Protein AF-A0A7S3Q560-F1 (afdb_monomer_lite)

Organism: NCBI:txid122233

Sequence (254 aa):
MTNSTTRTSDSPKITEYSFASEGLAPCAIFALLGYYVHSHSGDAVSNSDLLFSIGFLAYVVVANTIAFENNQLQFNHLKENMIQFEPMGKHSLGRGQFITEKSFLIYFVLSKVLGFLIPLVMIFAAPTEIATMVTPSLVVVIAQAVAEPSTAGCHDVLRMTIPIGYNAYRLYGPLQTWAIDSYGLYLEHATGGSWVYAFNVGLAWVNLVFAAYNLFGFLILRALPLYFDKDETPRVEMAYTLLPIAKKNKSKKV

InterPro domains:
  IPR056635 Domain of unknown function DUF7733 [PF24867] (38-229)

Foldseek 3Di:
DDDPPPPPPPPPPPPPDDCCPLQVVLLVVLVVVVVVCCVVLPPLAPPVLSCCLNVLLNVLSVCQCQFCVLVPVVVVVCVVVVPDDDQPDCPQQPCVPPPHVVSVVVLVVCCCVLQEVVLVVCLVPPPSVLVSLSVSSNSLVVSLVSSLRSCSSGDPLSSLVSLQSSLVCSLPPSLVSQLVVLVVVCVVCVVVPDVRSVVSNVSSVVNNVSSVCCNPVRSPPRNNVLCVDCVNHPDPPTPDDPDDDPPPPPDPPD

Secondary structure (DSSP, 8-state):
------------------HIIIIIHHHHHHHHHHHHHHHHHGGGS-HHHHHHHHHHHHHHHHHHHHHHGGGHHHHHHHHHHT-----SSSSTTTGGGSS-HHHHHHHHHHHHIIIIIHHHHHHHHS-HHHHHHHHHHHHHHHHHHHHHHHTTTS-HHHHHHHHHHHHHHHHHTHHHHHHHHHHHHHHHTGGGT-HHHHHHHHHHHHHHHHHHIIIIIIIIIIIG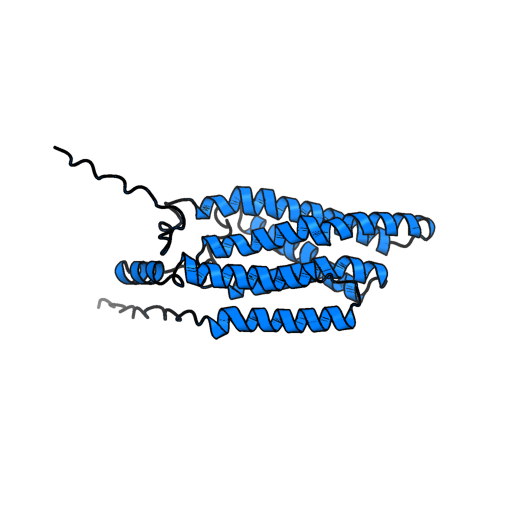GGGG-TTTS-----S--SS-----------

Radius of gyration: 22.61 Å; chains: 1; bounding box: 50×62×78 Å

Structure (mmCIF, N/CA/C/O backbone):
data_AF-A0A7S3Q560-F1
#
_entry.id   AF-A0A7S3Q560-F1
#
loop_
_atom_site.group_PDB
_atom_site.id
_atom_site.type_symbol
_atom_site.label_atom_id
_atom_site.label_alt_id
_atom_site.label_comp_id
_atom_site.label_asym_id
_atom_site.label_entity_id
_atom_site.label_seq_id
_atom_site.pdbx_PDB_ins_code
_atom_site.Cartn_x
_atom_site.Cartn_y
_atom_site.Cartn_z
_atom_site.occupancy
_atom_site.B_iso_or_equiv
_atom_site.auth_seq_id
_atom_site.auth_comp_id
_atom_site.auth_asym_id
_atom_site.auth_atom_id
_atom_site.pdbx_PDB_model_num
ATOM 1 N N . MET A 1 1 ? -22.580 42.636 36.440 1.00 40.84 1 MET A N 1
ATOM 2 C CA . MET A 1 1 ? -23.005 42.056 35.150 1.00 40.84 1 MET A CA 1
ATOM 3 C C . MET A 1 1 ? -22.037 40.941 34.800 1.00 40.84 1 MET A C 1
ATOM 5 O O . MET A 1 1 ? -20.948 41.205 34.312 1.00 40.84 1 MET A O 1
ATOM 9 N N . THR A 1 2 ? -22.379 39.714 35.175 1.00 38.62 2 THR A N 1
ATOM 10 C CA . THR A 1 2 ? -21.611 38.497 34.896 1.00 38.62 2 THR A CA 1
ATOM 11 C C . THR A 1 2 ? -22.206 37.847 33.653 1.00 38.62 2 THR A C 1
ATOM 13 O O . THR A 1 2 ? -23.335 37.368 33.686 1.00 38.62 2 THR A O 1
ATOM 16 N N . ASN A 1 3 ? -21.467 37.872 32.544 1.00 37.34 3 ASN A N 1
ATOM 17 C CA . ASN A 1 3 ? -21.859 37.186 31.316 1.00 37.34 3 ASN A CA 1
ATOM 18 C C . ASN A 1 3 ? -21.719 35.674 31.528 1.00 37.34 3 ASN A C 1
ATOM 20 O O . ASN A 1 3 ? -20.614 35.135 31.482 1.00 37.34 3 ASN A O 1
ATOM 24 N N . SER A 1 4 ? -22.836 34.991 31.784 1.00 37.12 4 SER A N 1
ATOM 25 C CA . SER A 1 4 ? -22.911 33.534 31.715 1.00 37.12 4 SER A CA 1
ATOM 26 C C . SER A 1 4 ? -23.004 33.127 30.247 1.00 37.12 4 SER A C 1
ATOM 28 O O . SER A 1 4 ? -24.080 33.141 29.650 1.00 37.12 4 SER A O 1
ATOM 30 N N . THR A 1 5 ? -21.869 32.797 29.641 1.00 41.78 5 THR A N 1
ATOM 31 C CA . THR A 1 5 ? -21.836 32.221 28.297 1.00 41.78 5 THR A CA 1
ATOM 32 C C . THR A 1 5 ? -22.307 30.773 28.386 1.00 41.78 5 THR A C 1
ATOM 34 O O . THR A 1 5 ? -21.540 29.867 28.710 1.00 41.78 5 THR A O 1
ATOM 37 N N . THR A 1 6 ? -23.594 30.554 28.140 1.00 38.66 6 THR A N 1
ATOM 38 C CA . THR A 1 6 ? -24.198 29.234 27.965 1.00 38.66 6 THR A CA 1
ATOM 39 C C . THR A 1 6 ? -23.578 28.597 26.719 1.00 38.66 6 THR A C 1
ATOM 41 O O . THR A 1 6 ? -23.966 28.900 25.594 1.00 38.66 6 THR A O 1
ATOM 44 N N . ARG A 1 7 ? -22.558 27.745 26.896 1.00 37.19 7 ARG A N 1
ATOM 45 C CA . ARG A 1 7 ? -22.101 26.837 25.836 1.00 37.19 7 ARG A CA 1
ATOM 46 C C . ARG A 1 7 ? -23.206 25.811 25.622 1.00 37.19 7 ARG A C 1
ATOM 48 O O . ARG A 1 7 ? -23.364 24.897 26.425 1.00 37.19 7 ARG A O 1
ATOM 55 N N . THR A 1 8 ? -23.975 25.982 24.556 1.00 36.81 8 THR A N 1
ATOM 56 C CA . THR A 1 8 ? -24.805 24.922 23.989 1.00 36.81 8 THR A CA 1
ATOM 57 C C . THR A 1 8 ? -23.880 23.767 23.622 1.00 36.81 8 THR A C 1
ATOM 59 O O . THR A 1 8 ? -23.060 23.875 22.711 1.00 36.81 8 THR A O 1
ATOM 62 N N . SER A 1 9 ? -23.937 22.689 24.403 1.00 40.38 9 SER A N 1
ATOM 63 C CA . SER A 1 9 ? -23.292 21.429 24.063 1.00 40.38 9 SER A CA 1
ATOM 64 C C . SER A 1 9 ? -24.072 20.820 22.904 1.00 40.38 9 SER A C 1
ATOM 66 O O . SER A 1 9 ? -25.047 20.098 23.118 1.00 40.38 9 SER A O 1
ATOM 68 N N . ASP A 1 10 ? -23.675 21.137 21.677 1.00 44.25 10 ASP A N 1
ATOM 69 C CA . ASP A 1 10 ? -24.088 20.339 20.532 1.00 44.25 10 ASP A CA 1
ATOM 70 C C . ASP A 1 10 ? -23.550 18.928 20.773 1.00 44.25 10 ASP A C 1
ATOM 72 O O . ASP A 1 10 ? -22.343 18.682 20.710 1.00 44.25 10 ASP A O 1
ATOM 76 N N . SER A 1 11 ? -24.442 18.011 21.156 1.00 40.53 11 SER A N 1
ATOM 77 C CA . SER A 1 11 ? -24.092 16.603 21.278 1.00 40.53 11 SER A CA 1
ATOM 78 C C . SER A 1 11 ? -23.548 16.162 19.920 1.00 40.53 11 SER A C 1
ATOM 80 O O . SER A 1 11 ? -24.244 16.373 18.916 1.00 40.53 11 SER A O 1
ATOM 82 N N . PRO A 1 12 ? -22.340 15.583 19.845 1.00 43.34 12 PRO A N 1
ATOM 83 C CA . PRO A 1 12 ? -21.804 15.121 18.577 1.00 43.34 12 PRO A CA 1
ATOM 84 C C . PRO A 1 12 ? -22.812 14.151 17.962 1.00 43.34 12 PRO A C 1
ATOM 86 O O . PRO A 1 12 ? -23.247 13.201 18.615 1.00 43.34 12 PRO A O 1
ATOM 89 N N . LYS A 1 13 ? -23.231 14.422 16.721 1.00 43.59 13 LYS A N 1
ATOM 90 C CA . LYS A 1 13 ? -24.023 13.468 15.946 1.00 43.59 13 LYS A CA 1
ATOM 91 C C . LYS A 1 13 ? -23.164 12.219 15.786 1.00 43.59 13 LYS A C 1
ATOM 93 O O . LYS A 1 13 ? -22.218 12.222 15.005 1.00 43.59 13 LYS A O 1
ATOM 98 N N . ILE A 1 14 ? -23.469 11.186 16.565 1.00 48.50 14 ILE A N 1
ATOM 99 C CA . ILE A 1 14 ? -22.935 9.845 16.358 1.00 48.50 14 ILE A CA 1
ATOM 100 C C . ILE A 1 14 ? -23.574 9.374 15.055 1.00 48.50 14 ILE A C 1
ATOM 102 O O . ILE A 1 14 ? -24.753 9.025 15.028 1.00 48.50 14 ILE A O 1
ATOM 106 N N . THR A 1 15 ? -22.843 9.493 13.952 1.00 52.59 15 THR A N 1
ATOM 107 C CA . THR A 1 15 ? -23.277 8.951 12.668 1.00 52.59 15 THR A CA 1
ATOM 108 C C . THR A 1 15 ? -23.304 7.437 12.826 1.00 52.59 15 THR A C 1
ATOM 110 O O . THR A 1 15 ? -22.263 6.828 13.064 1.00 52.59 15 THR A O 1
ATOM 113 N N . GLU A 1 16 ? -24.491 6.834 12.780 1.00 53.72 16 GLU A N 1
ATOM 114 C CA . GLU A 1 16 ? -24.611 5.378 12.780 1.00 53.72 16 GLU A CA 1
ATOM 115 C C . GLU A 1 16 ? -23.832 4.820 11.587 1.00 53.72 16 GLU A C 1
ATOM 117 O O . GLU A 1 16 ? -24.033 5.243 10.446 1.00 53.72 16 GLU A O 1
ATOM 122 N N . TYR A 1 17 ? -22.923 3.889 11.871 1.00 53.53 17 TYR A N 1
ATOM 123 C CA . TYR A 1 17 ? -22.123 3.218 10.859 1.00 53.53 17 TYR A CA 1
ATOM 124 C C . TYR A 1 17 ? -23.050 2.434 9.926 1.00 53.53 17 TYR A C 1
ATOM 126 O O . TYR A 1 17 ? -23.570 1.373 10.280 1.00 53.53 17 TYR A O 1
ATOM 134 N N . SER A 1 18 ? -23.279 2.957 8.723 1.00 60.84 18 SER A N 1
ATOM 135 C CA . SER A 1 18 ? -24.036 2.240 7.705 1.00 60.84 18 SER A CA 1
ATOM 136 C C . SER A 1 18 ? -23.091 1.299 6.969 1.00 60.84 18 SER A C 1
ATOM 138 O O . SER A 1 18 ? -22.345 1.693 6.069 1.00 60.84 18 SER A O 1
ATOM 140 N N . PHE A 1 19 ? -23.155 0.021 7.347 1.00 56.47 19 PHE A N 1
ATOM 141 C CA . PHE A 1 19 ? -22.422 -1.084 6.719 1.00 56.47 19 PHE A CA 1
ATOM 142 C C . PHE A 1 19 ? -22.513 -1.055 5.181 1.00 56.47 19 PHE A C 1
ATOM 144 O O . PHE A 1 19 ? -21.545 -1.350 4.478 1.00 56.47 19 PHE A O 1
ATOM 151 N N . ALA A 1 20 ? -23.670 -0.647 4.650 1.00 54.94 20 ALA A N 1
ATOM 152 C CA . ALA A 1 20 ? -23.914 -0.583 3.217 1.00 54.94 20 ALA A CA 1
ATOM 153 C C . ALA A 1 20 ? -23.141 0.546 2.513 1.00 54.94 20 ALA A C 1
ATOM 155 O O . ALA A 1 20 ? -22.610 0.322 1.426 1.00 54.94 20 ALA A O 1
ATOM 156 N N . SER A 1 21 ? -23.047 1.742 3.103 1.00 59.81 21 SER A N 1
ATOM 157 C CA . SER A 1 21 ? -22.349 2.870 2.468 1.00 59.81 21 SER A CA 1
ATOM 158 C C . SER A 1 21 ? -20.844 2.866 2.723 1.00 59.81 21 SER A C 1
ATOM 160 O O . SER A 1 21 ? -20.090 3.280 1.847 1.00 59.81 21 SER A O 1
ATOM 162 N N . GLU A 1 22 ? -20.398 2.392 3.889 1.00 61.78 22 GLU A N 1
ATOM 163 C CA . GLU A 1 22 ? -18.987 2.474 4.294 1.00 61.78 22 GLU A CA 1
ATOM 164 C C . GLU A 1 22 ? -18.189 1.196 3.985 1.00 61.78 22 GLU A C 1
ATOM 166 O O . GLU A 1 22 ? -16.987 1.280 3.754 1.00 61.78 22 GLU A O 1
ATOM 171 N N . GLY A 1 23 ? -18.841 0.029 3.888 1.00 60.34 23 GLY A N 1
ATOM 172 C CA . GLY A 1 23 ? -18.185 -1.243 3.555 1.00 60.34 23 GLY A CA 1
ATOM 173 C C . GLY A 1 23 ? -18.330 -1.671 2.090 1.00 60.34 23 GLY A C 1
ATOM 174 O O . GLY A 1 23 ? -17.340 -2.003 1.434 1.00 60.34 23 GLY A O 1
ATOM 175 N N . LEU A 1 24 ? -19.555 -1.661 1.544 1.00 67.38 24 LEU A N 1
ATOM 176 C CA . LEU A 1 24 ? -19.832 -2.243 0.219 1.00 67.38 24 LEU A CA 1
ATOM 177 C C . LEU A 1 24 ? -19.447 -1.330 -0.950 1.00 67.38 24 LEU A C 1
ATOM 179 O O . LEU A 1 24 ? -18.921 -1.823 -1.948 1.00 67.38 24 LEU A O 1
ATOM 183 N N . ALA A 1 25 ? -19.673 -0.016 -0.847 1.00 74.44 25 ALA A N 1
ATOM 184 C CA . ALA A 1 25 ? -19.347 0.913 -1.933 1.00 74.44 25 ALA A CA 1
ATOM 185 C C . ALA A 1 25 ? -17.837 0.949 -2.266 1.00 74.44 25 ALA A C 1
ATOM 187 O O . ALA A 1 25 ? -17.495 0.852 -3.444 1.00 74.44 25 ALA A O 1
ATOM 188 N N . PRO A 1 26 ? -16.915 0.981 -1.286 1.00 71.62 26 PRO A N 1
ATOM 189 C CA . PRO A 1 26 ? -15.477 0.887 -1.547 1.00 71.62 26 PRO A CA 1
ATOM 190 C C . PRO A 1 26 ? -15.062 -0.449 -2.168 1.00 71.62 26 PRO A C 1
ATOM 192 O O . PRO A 1 26 ? -14.283 -0.465 -3.119 1.00 71.62 26 PRO A O 1
ATOM 195 N N . CYS A 1 27 ? -15.631 -1.566 -1.699 1.00 69.31 27 CYS A N 1
ATOM 196 C CA . CYS A 1 27 ? -15.393 -2.884 -2.295 1.00 69.31 27 CYS A CA 1
ATOM 197 C C . CYS A 1 27 ? -15.863 -2.939 -3.758 1.00 69.31 27 CYS A C 1
ATOM 199 O O . CYS A 1 27 ? -15.167 -3.490 -4.607 1.00 69.31 27 CYS A O 1
ATOM 201 N N . ALA A 1 28 ? -17.013 -2.333 -4.071 1.00 71.56 28 ALA A N 1
ATOM 202 C CA . ALA A 1 28 ? -17.530 -2.240 -5.434 1.00 71.56 28 ALA A CA 1
ATOM 203 C C . ALA A 1 28 ? -16.657 -1.340 -6.323 1.00 71.56 28 ALA A C 1
ATOM 205 O O . ALA A 1 28 ? -16.364 -1.708 -7.458 1.00 71.56 28 ALA A O 1
ATOM 206 N N . ILE A 1 29 ? -16.184 -0.202 -5.802 1.00 74.81 29 ILE A N 1
ATOM 207 C CA . ILE A 1 29 ? -15.228 0.666 -6.504 1.00 74.81 29 ILE A CA 1
ATOM 208 C C . ILE A 1 29 ? -13.942 -0.107 -6.810 1.00 74.81 29 ILE A C 1
ATOM 210 O O . ILE A 1 29 ? -13.451 -0.015 -7.929 1.00 74.81 29 ILE A O 1
ATOM 214 N N . PHE A 1 30 ? -13.431 -0.923 -5.882 1.00 67.62 30 PHE A N 1
ATOM 215 C CA . PHE A 1 30 ? -12.255 -1.758 -6.142 1.00 67.62 30 PHE A CA 1
ATOM 216 C C . PHE A 1 30 ? -12.490 -2.893 -7.110 1.00 67.62 30 PHE A C 1
ATOM 218 O O . PHE A 1 30 ? -11.614 -3.171 -7.920 1.00 67.62 30 PHE A O 1
ATOM 225 N N . ALA A 1 31 ? -13.651 -3.535 -7.061 1.00 69.56 31 ALA A N 1
ATOM 226 C CA . ALA A 1 31 ? -14.003 -4.543 -8.046 1.00 69.56 31 ALA A CA 1
ATOM 227 C C . ALA A 1 31 ? -14.060 -3.928 -9.453 1.00 69.56 31 ALA A C 1
ATOM 229 O O . ALA A 1 31 ? -13.505 -4.493 -10.391 1.00 69.56 31 ALA A O 1
ATOM 230 N N . LEU A 1 32 ? -14.654 -2.738 -9.591 1.00 73.31 32 LEU A N 1
ATOM 231 C CA . LEU A 1 32 ? -14.757 -2.027 -10.866 1.00 73.31 32 LEU A CA 1
ATOM 232 C C . LEU A 1 32 ? -13.409 -1.479 -11.342 1.00 73.31 32 LEU A C 1
ATOM 234 O O . LEU A 1 32 ? -13.070 -1.645 -12.510 1.00 73.31 32 LEU A O 1
ATOM 238 N N . LEU A 1 33 ? -12.624 -0.866 -10.453 1.00 69.25 33 LEU A N 1
ATOM 239 C CA . LEU A 1 33 ? -11.282 -0.374 -10.760 1.00 69.25 33 LEU A CA 1
ATOM 240 C C . LEU A 1 33 ? -10.347 -1.538 -11.091 1.00 69.25 33 LEU A C 1
ATOM 242 O O . LEU A 1 33 ? -9.609 -1.463 -12.060 1.00 69.25 33 LEU A O 1
ATOM 246 N N . GLY A 1 34 ? -10.407 -2.624 -10.325 1.00 66.62 34 GLY A N 1
ATOM 247 C CA . GLY A 1 34 ? -9.634 -3.839 -10.549 1.00 66.62 34 GLY A CA 1
ATOM 248 C C . GLY A 1 34 ? -9.974 -4.500 -11.878 1.00 66.62 34 GLY A C 1
ATOM 249 O O . GLY A 1 34 ? -9.071 -4.834 -12.635 1.00 66.62 34 GLY A O 1
ATOM 250 N N . TYR A 1 35 ? -11.264 -4.607 -12.209 1.00 67.50 35 TYR A N 1
ATOM 251 C CA . TYR A 1 35 ? -11.723 -5.090 -13.511 1.00 67.50 35 TYR A CA 1
ATOM 252 C C . TYR A 1 35 ? -11.285 -4.168 -14.657 1.00 67.50 35 TYR A C 1
ATOM 254 O O . TYR A 1 35 ? -10.806 -4.637 -15.689 1.00 67.50 35 TYR A O 1
ATOM 262 N N . TYR A 1 36 ? -11.409 -2.849 -14.483 1.00 71.00 36 TYR A N 1
ATOM 263 C CA . TYR A 1 36 ? -10.968 -1.868 -15.474 1.00 71.00 36 TYR A CA 1
ATOM 264 C C . TYR A 1 36 ? -9.456 -1.937 -15.701 1.00 71.00 36 TYR A C 1
ATOM 266 O O . TYR A 1 36 ? -9.011 -2.016 -16.842 1.00 71.00 36 TYR A O 1
ATOM 274 N N . VAL A 1 37 ? -8.670 -1.967 -14.623 1.00 67.00 37 VAL A N 1
ATOM 275 C CA . VAL A 1 37 ? -7.214 -2.090 -14.691 1.00 67.00 37 VAL A CA 1
ATOM 276 C C . VAL A 1 37 ? -6.851 -3.413 -15.345 1.00 67.00 37 VAL A C 1
ATOM 278 O O . VAL A 1 37 ? -6.202 -3.371 -16.372 1.00 67.00 37 VAL A O 1
ATOM 281 N N . HIS A 1 38 ? -7.352 -4.555 -14.872 1.00 68.25 38 HIS A N 1
ATOM 282 C CA . HIS A 1 38 ? -7.052 -5.866 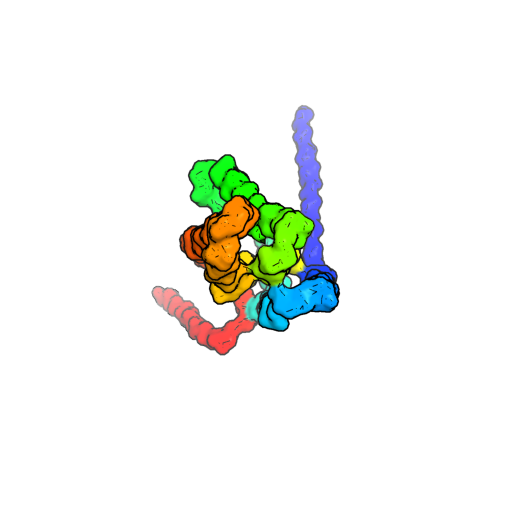-15.460 1.00 68.25 38 HIS A CA 1
ATOM 283 C C . HIS A 1 38 ? -7.402 -5.950 -16.956 1.00 68.25 38 HIS A C 1
ATOM 285 O O . HIS A 1 38 ? -6.602 -6.424 -17.758 1.00 68.25 38 HIS A O 1
ATOM 291 N N . SER A 1 39 ? -8.559 -5.417 -17.363 1.00 68.50 39 SER A N 1
ATOM 292 C CA . SER A 1 39 ? -8.969 -5.406 -18.776 1.00 68.50 39 SER A CA 1
ATOM 293 C C . SER A 1 39 ? -8.108 -4.509 -19.676 1.00 68.50 39 SER A C 1
ATOM 295 O O . SER A 1 39 ? -8.066 -4.747 -20.880 1.00 68.50 39 SER A O 1
ATOM 297 N N . HIS A 1 40 ? -7.412 -3.508 -19.122 1.00 66.25 40 HIS A N 1
ATOM 298 C CA . HIS A 1 40 ? -6.602 -2.549 -19.889 1.00 66.25 40 HIS A CA 1
ATOM 299 C C . HIS A 1 40 ? -5.088 -2.697 -19.676 1.00 66.25 40 HIS A C 1
ATOM 301 O O . HIS A 1 40 ? -4.311 -2.249 -20.515 1.00 66.25 40 HIS A O 1
ATOM 307 N N . SER A 1 41 ? -4.653 -3.321 -18.581 1.00 60.31 41 SER A N 1
ATOM 308 C CA . SER A 1 41 ? -3.248 -3.565 -18.240 1.00 60.31 41 SER A CA 1
ATOM 309 C C . SER A 1 41 ? -2.749 -4.935 -18.705 1.00 60.31 41 SER A C 1
ATOM 311 O O . SER A 1 41 ? -1.581 -5.255 -18.492 1.00 60.31 41 SER A O 1
ATOM 313 N N . GLY A 1 42 ? -3.628 -5.763 -19.285 1.00 69.06 42 GLY A N 1
ATOM 314 C CA . GLY A 1 42 ? -3.336 -7.166 -19.578 1.00 69.06 42 GLY A CA 1
ATOM 315 C C . GLY A 1 42 ? -2.940 -7.927 -18.309 1.00 69.06 42 GLY A C 1
ATOM 316 O O . GLY A 1 42 ? -3.487 -7.677 -17.233 1.00 69.06 42 GLY A O 1
ATOM 317 N N . ASP A 1 43 ? -1.925 -8.784 -18.422 1.00 74.25 43 ASP A N 1
ATOM 318 C CA . ASP A 1 43 ? -1.417 -9.630 -17.329 1.00 74.25 43 ASP A CA 1
ATOM 319 C C . ASP A 1 43 ? -0.592 -8.876 -16.267 1.00 74.25 43 ASP A C 1
ATOM 321 O O . ASP A 1 43 ? -0.054 -9.500 -15.354 1.00 74.25 43 ASP A O 1
ATOM 325 N N . ALA A 1 44 ? -0.472 -7.543 -16.357 1.00 80.00 44 ALA A N 1
ATOM 326 C CA . ALA A 1 44 ? 0.361 -6.778 -15.429 1.00 80.00 44 ALA A CA 1
ATOM 327 C C . ALA A 1 44 ? -0.099 -6.924 -13.972 1.00 80.00 44 ALA A C 1
ATOM 329 O O . ALA A 1 44 ? 0.741 -7.060 -13.092 1.00 80.00 44 ALA A O 1
ATOM 330 N N . VAL A 1 45 ? -1.413 -6.918 -13.709 1.00 84.31 45 VAL A N 1
ATOM 331 C CA . VAL A 1 45 ? -1.979 -7.086 -12.360 1.00 84.31 45 VAL A CA 1
ATOM 332 C C . VAL A 1 45 ? -2.490 -8.508 -12.183 1.00 84.31 45 VAL A C 1
ATOM 334 O O . VAL A 1 45 ? -3.382 -8.951 -12.910 1.00 84.31 45 VAL A O 1
ATOM 337 N N . SER A 1 46 ? -1.957 -9.205 -11.179 1.00 88.44 46 SER A N 1
ATOM 338 C CA . SER A 1 46 ? -2.326 -10.590 -10.908 1.00 88.44 46 SER A CA 1
ATOM 339 C C . SER A 1 46 ? -3.706 -10.699 -10.249 1.00 88.44 46 SER A C 1
ATOM 341 O O . SER A 1 46 ? -4.142 -9.821 -9.498 1.00 88.44 46 SER A O 1
ATOM 343 N N . ASN A 1 47 ? -4.378 -11.837 -10.447 1.00 88.06 47 ASN A N 1
ATOM 344 C CA . ASN A 1 47 ? -5.627 -12.141 -9.740 1.00 88.06 47 ASN A CA 1
ATOM 345 C C . ASN A 1 47 ? -5.445 -12.138 -8.214 1.00 88.06 47 ASN A C 1
ATOM 347 O O . ASN A 1 47 ? -6.375 -11.782 -7.493 1.00 88.06 47 ASN A O 1
ATOM 351 N N . SER A 1 48 ? -4.257 -12.498 -7.716 1.00 90.75 48 SER A N 1
ATOM 352 C CA . SER A 1 48 ? -3.923 -12.415 -6.291 1.00 90.75 48 SER A CA 1
ATOM 353 C C . SER A 1 48 ? -3.947 -10.981 -5.768 1.00 90.75 48 SER A C 1
ATOM 355 O O . SER A 1 48 ? -4.478 -10.765 -4.682 1.00 90.75 48 SER A O 1
ATOM 357 N N . ASP A 1 49 ? -3.466 -9.999 -6.538 1.00 90.38 49 ASP A N 1
ATOM 358 C CA . ASP A 1 49 ? -3.448 -8.592 -6.112 1.00 90.38 49 ASP A CA 1
ATOM 359 C C . ASP A 1 49 ? -4.862 -8.035 -5.966 1.00 90.38 49 ASP A C 1
ATOM 361 O O . ASP A 1 49 ? -5.174 -7.341 -4.993 1.00 90.38 49 ASP A O 1
ATOM 365 N N . LEU A 1 50 ? -5.743 -8.389 -6.904 1.00 88.31 50 LEU A N 1
ATOM 366 C CA . LEU A 1 50 ? -7.153 -8.011 -6.865 1.00 88.31 50 LEU A CA 1
ATOM 367 C C . LEU A 1 50 ? -7.896 -8.726 -5.736 1.00 88.31 50 LEU A C 1
ATOM 369 O O . LEU A 1 50 ? -8.617 -8.087 -4.966 1.00 88.31 50 LEU A O 1
ATOM 373 N N . LEU A 1 51 ? -7.694 -10.041 -5.610 1.00 91.12 51 LEU A N 1
ATOM 374 C CA . LEU A 1 51 ? -8.325 -10.850 -4.572 1.00 91.12 51 LEU A CA 1
ATOM 375 C C . LEU A 1 51 ? -7.903 -10.385 -3.180 1.00 91.12 51 LEU A C 1
ATOM 377 O O . LEU A 1 51 ? -8.752 -10.289 -2.299 1.00 91.12 51 LEU A O 1
ATOM 381 N N . PHE A 1 52 ? -6.625 -10.057 -2.982 1.00 94.06 52 PHE A N 1
ATOM 382 C CA . PHE A 1 52 ? -6.146 -9.501 -1.725 1.00 94.06 52 PHE A CA 1
ATOM 383 C C . PHE A 1 52 ? -6.759 -8.121 -1.465 1.00 94.06 52 PHE A C 1
ATOM 385 O O . PHE A 1 52 ? -7.337 -7.909 -0.404 1.00 94.06 52 PHE A O 1
ATOM 392 N N . SER A 1 53 ? -6.703 -7.206 -2.438 1.00 90.00 53 SER A N 1
ATOM 393 C CA . SER A 1 53 ? -7.200 -5.831 -2.274 1.00 90.00 53 SER A CA 1
ATOM 394 C C . SER A 1 53 ? -8.687 -5.779 -1.910 1.00 90.00 53 SER A C 1
ATOM 396 O O . SER A 1 53 ? -9.105 -5.018 -1.043 1.00 90.00 53 SER A O 1
ATOM 398 N N . ILE A 1 54 ? -9.511 -6.619 -2.532 1.00 88.06 54 ILE A N 1
ATOM 399 C CA . ILE A 1 54 ? -10.951 -6.656 -2.248 1.00 88.06 54 ILE A CA 1
ATOM 400 C C . ILE A 1 54 ? -11.229 -7.528 -1.021 1.00 88.06 54 ILE A C 1
ATOM 402 O O . ILE A 1 54 ? -11.947 -7.129 -0.102 1.00 88.06 54 ILE A O 1
ATOM 406 N N . GLY A 1 55 ? -10.649 -8.727 -0.998 1.00 90.81 55 GLY A N 1
ATOM 407 C CA . GLY A 1 55 ? -10.913 -9.741 0.014 1.00 90.81 55 GLY A CA 1
ATOM 408 C C . GLY A 1 55 ? -10.438 -9.334 1.402 1.00 90.81 55 GLY A C 1
ATOM 409 O O . GLY A 1 55 ? -11.132 -9.613 2.376 1.00 90.81 55 GLY A O 1
ATOM 410 N N . PHE A 1 56 ? -9.310 -8.630 1.515 1.00 94.00 56 PHE A N 1
ATOM 411 C CA . PHE A 1 56 ? -8.804 -8.178 2.809 1.00 94.00 56 PHE A CA 1
ATOM 412 C C . PHE A 1 56 ? -9.688 -7.085 3.423 1.00 94.00 56 PHE A C 1
ATOM 414 O O . PHE A 1 56 ? -10.008 -7.153 4.609 1.00 94.00 56 PHE A O 1
ATOM 421 N N . LEU A 1 57 ? -10.161 -6.124 2.620 1.00 90.88 57 LEU A N 1
ATOM 422 C CA . LEU A 1 57 ? -11.121 -5.121 3.088 1.00 90.88 57 LEU A CA 1
ATOM 423 C C . LEU A 1 57 ? -12.443 -5.774 3.517 1.00 90.88 57 LEU A C 1
ATOM 425 O O . LEU A 1 57 ? -12.935 -5.506 4.615 1.00 90.88 57 LEU A O 1
ATOM 429 N N . ALA A 1 58 ? -12.986 -6.671 2.690 1.00 89.81 58 ALA A N 1
ATOM 430 C CA . ALA A 1 58 ? -14.201 -7.413 3.016 1.00 89.81 58 ALA A CA 1
ATOM 431 C C . ALA A 1 58 ? -14.037 -8.230 4.307 1.00 89.81 58 ALA A C 1
ATOM 433 O O . ALA A 1 58 ? -14.918 -8.212 5.166 1.00 89.81 58 ALA A O 1
ATOM 434 N N . TYR A 1 59 ? -12.888 -8.890 4.480 1.00 91.81 59 TYR A N 1
ATOM 435 C CA . TYR A 1 59 ? -12.547 -9.610 5.703 1.00 91.81 59 TYR A CA 1
ATOM 436 C C . TYR A 1 59 ? -12.578 -8.695 6.928 1.00 91.81 59 TYR A C 1
ATOM 438 O O . TYR A 1 59 ? -13.211 -9.050 7.918 1.00 91.81 59 TYR A O 1
ATOM 446 N N . VAL A 1 60 ? -11.952 -7.515 6.873 1.00 91.00 60 VAL A N 1
ATOM 447 C CA . VAL A 1 60 ? -11.932 -6.577 8.007 1.00 91.00 60 VAL A CA 1
ATOM 448 C C . VAL A 1 60 ? -13.338 -6.101 8.369 1.00 91.00 60 VAL A C 1
ATOM 450 O O . VAL A 1 60 ? -13.694 -6.073 9.547 1.00 91.00 60 VAL A O 1
ATOM 453 N N . VAL A 1 61 ? -14.162 -5.791 7.369 1.00 87.31 61 VAL A N 1
ATOM 454 C CA . VAL A 1 61 ? -15.556 -5.377 7.571 1.00 87.31 61 VAL A CA 1
ATOM 455 C C . VAL A 1 61 ? -16.377 -6.500 8.219 1.00 87.31 61 VAL A C 1
ATOM 457 O O . VAL A 1 61 ? -17.057 -6.273 9.219 1.00 87.31 61 VAL A O 1
ATOM 460 N N . VAL A 1 62 ? -16.263 -7.732 7.715 1.00 87.94 62 VAL A N 1
ATOM 461 C CA . VAL A 1 62 ? -16.949 -8.904 8.283 1.00 87.94 62 VAL A CA 1
ATOM 462 C C . VAL A 1 62 ? -16.452 -9.210 9.696 1.00 87.94 62 VAL A C 1
ATOM 464 O O . VAL A 1 62 ? -17.258 -9.465 10.590 1.00 87.94 62 VAL A O 1
ATOM 467 N N . ALA A 1 63 ? -15.141 -9.140 9.932 1.00 88.75 63 ALA A N 1
ATOM 468 C CA . ALA A 1 63 ? -14.550 -9.332 11.251 1.00 88.75 63 ALA A CA 1
ATOM 469 C C . ALA A 1 63 ? -15.067 -8.288 12.251 1.00 88.75 63 ALA A C 1
ATOM 471 O O . ALA A 1 63 ? -15.354 -8.635 13.394 1.00 88.75 63 ALA A O 1
ATOM 472 N N . ASN A 1 64 ? -15.256 -7.037 11.822 1.00 87.12 64 ASN A N 1
ATOM 473 C CA . ASN A 1 64 ? -15.845 -5.991 12.654 1.00 87.12 64 ASN A CA 1
ATOM 474 C C . ASN A 1 64 ? -17.290 -6.314 13.051 1.00 87.12 64 ASN A C 1
ATOM 476 O O . ASN A 1 64 ? -17.671 -6.179 14.212 1.00 87.12 64 ASN A O 1
ATOM 480 N N . THR A 1 65 ? -18.092 -6.788 12.100 1.00 84.94 65 THR A N 1
ATOM 481 C CA . THR A 1 65 ? -19.480 -7.170 12.370 1.00 84.94 65 THR A CA 1
ATOM 482 C C . THR A 1 65 ? -19.574 -8.378 13.296 1.00 84.94 65 THR A C 1
ATOM 484 O O . THR A 1 65 ? -20.359 -8.355 14.238 1.00 84.94 65 THR A O 1
ATOM 487 N N . ILE A 1 66 ? -18.763 -9.414 13.068 1.00 84.56 66 ILE A N 1
ATOM 488 C CA . ILE A 1 66 ? -18.847 -10.665 13.830 1.00 84.56 66 ILE A CA 1
ATOM 489 C C . ILE A 1 66 ? -18.189 -10.535 15.206 1.00 84.56 66 ILE A C 1
ATOM 491 O O . ILE A 1 66 ? -18.793 -10.912 16.201 1.00 84.56 66 ILE A O 1
ATOM 495 N N . ALA A 1 67 ? -16.954 -10.035 15.290 1.00 82.06 67 ALA A N 1
ATOM 496 C CA . ALA A 1 67 ? -16.187 -10.052 16.538 1.00 82.06 67 ALA A CA 1
ATOM 497 C C . ALA A 1 67 ? -16.475 -8.848 17.448 1.00 82.06 67 ALA A C 1
ATOM 499 O O . ALA A 1 67 ? -16.312 -8.953 18.666 1.00 82.06 67 ALA A O 1
ATOM 500 N N . PHE A 1 68 ? -16.914 -7.725 16.870 1.00 77.88 68 PHE A N 1
ATOM 501 C CA . PHE A 1 68 ? -17.100 -6.459 17.586 1.00 77.88 68 PHE A CA 1
ATOM 502 C C . PHE A 1 68 ? -18.536 -5.936 17.551 1.00 77.88 68 PHE A C 1
ATOM 504 O O . PHE A 1 68 ? -18.779 -4.844 18.055 1.00 77.88 68 PHE A O 1
ATOM 511 N N . GLU A 1 69 ? -19.482 -6.677 16.960 1.00 81.19 69 GLU A N 1
ATOM 512 C CA . GLU A 1 69 ? -20.894 -6.273 16.860 1.00 81.19 69 GLU A CA 1
ATOM 513 C C . GLU A 1 69 ? -21.039 -4.839 16.311 1.00 81.19 69 GLU A C 1
ATOM 515 O O . GLU A 1 69 ? -21.799 -4.017 16.816 1.00 81.19 69 GLU A O 1
ATOM 520 N N . ASN A 1 70 ? -20.228 -4.496 15.300 1.00 76.62 70 ASN A N 1
ATOM 521 C CA . ASN A 1 70 ? -20.135 -3.139 14.743 1.00 76.62 70 ASN A CA 1
ATOM 522 C C . ASN A 1 70 ? -19.858 -2.045 15.793 1.00 76.62 70 ASN A C 1
ATOM 524 O O . ASN A 1 70 ? -20.372 -0.932 15.696 1.00 76.62 70 ASN A O 1
ATOM 528 N N . ASN A 1 71 ? -19.038 -2.363 16.795 1.00 73.44 71 ASN A N 1
ATOM 529 C CA . ASN A 1 71 ? -18.652 -1.479 17.894 1.00 73.44 71 ASN A CA 1
ATOM 530 C C . ASN A 1 71 ? -19.820 -1.006 18.768 1.00 73.44 71 ASN A C 1
ATOM 532 O O . ASN A 1 71 ? -19.670 -0.027 19.500 1.00 73.44 71 ASN A O 1
ATOM 536 N N . GLN A 1 72 ? -20.969 -1.695 18.751 1.00 70.81 72 GLN A N 1
ATOM 537 C CA . GLN A 1 72 ? -22.122 -1.317 19.575 1.00 70.81 72 GLN A CA 1
ATOM 538 C C . GLN A 1 72 ? -21.766 -1.218 21.062 1.00 70.81 72 GLN A C 1
ATOM 540 O O . GLN A 1 72 ? -22.152 -0.254 21.718 1.00 70.81 72 GLN A O 1
ATOM 545 N N . LEU A 1 73 ? -20.969 -2.156 21.582 1.00 67.31 73 LEU A N 1
ATOM 546 C CA . LEU A 1 73 ? -20.500 -2.134 22.973 1.00 67.31 73 LEU A CA 1
ATOM 547 C C . LEU A 1 73 ? -19.651 -0.892 23.280 1.00 67.31 73 LEU A C 1
ATOM 549 O O . LEU A 1 73 ? -19.871 -0.221 24.288 1.00 67.31 73 LEU A O 1
ATOM 553 N N . GLN A 1 74 ? -18.733 -0.536 22.378 1.00 67.94 74 GLN A N 1
ATOM 554 C CA . GLN A 1 74 ? -17.895 0.654 22.521 1.00 67.94 74 GLN A CA 1
ATOM 555 C C . GLN A 1 74 ? -18.746 1.931 22.489 1.00 67.94 74 GLN A C 1
ATOM 557 O O . GLN A 1 74 ? -18.577 2.802 23.341 1.00 67.94 74 GLN A O 1
ATOM 562 N N . PHE A 1 75 ? -19.706 2.031 21.565 1.00 69.56 75 PHE A N 1
ATOM 563 C CA . PHE A 1 75 ? -20.618 3.174 21.488 1.00 69.56 75 PHE A CA 1
ATOM 564 C C . PHE A 1 75 ? -21.527 3.289 22.712 1.00 69.56 75 PHE A C 1
ATOM 566 O O . PHE A 1 75 ? -21.724 4.397 23.215 1.00 69.56 75 PHE A O 1
ATOM 573 N N . ASN A 1 76 ? -22.035 2.170 23.229 1.00 69.50 76 ASN A N 1
ATOM 574 C CA . ASN A 1 76 ? -22.836 2.150 24.449 1.00 69.50 76 ASN A CA 1
ATOM 575 C C . ASN A 1 76 ? -22.016 2.647 25.645 1.00 69.50 76 ASN A C 1
ATOM 577 O O . ASN A 1 76 ? -22.467 3.544 26.353 1.00 69.50 76 ASN A O 1
ATOM 581 N N . HIS A 1 77 ? -20.776 2.180 25.805 1.00 65.94 77 HIS A N 1
ATOM 582 C CA . HIS A 1 77 ? -19.884 2.655 26.863 1.00 65.94 77 HIS A CA 1
ATOM 583 C C . HIS A 1 77 ? -19.500 4.132 26.735 1.00 65.94 77 HIS A C 1
ATOM 585 O O . HIS A 1 77 ? -19.438 4.836 27.744 1.00 65.94 77 HIS A O 1
ATOM 591 N N . LEU A 1 78 ? -19.250 4.624 25.520 1.00 68.19 78 LEU A N 1
ATOM 592 C CA . LEU A 1 78 ? -18.967 6.043 25.278 1.00 68.19 78 LEU A CA 1
ATOM 593 C C . LEU A 1 78 ? -20.177 6.914 25.633 1.00 68.19 78 LEU A C 1
ATOM 595 O O . LEU A 1 78 ? -20.025 7.955 26.273 1.00 68.19 78 LEU A O 1
ATOM 599 N N . LYS A 1 79 ? -21.380 6.459 25.264 1.00 70.25 79 LYS A N 1
ATOM 600 C CA . LYS A 1 79 ? -22.647 7.132 25.563 1.00 70.25 79 LYS A CA 1
ATOM 601 C C . LYS A 1 79 ? -22.954 7.137 27.061 1.00 70.25 79 LYS A C 1
ATOM 603 O O . LYS A 1 79 ? -23.371 8.166 27.580 1.00 70.25 79 LYS A O 1
ATOM 608 N N . GLU A 1 80 ? -22.717 6.025 27.754 1.00 69.50 80 GLU A N 1
ATOM 609 C CA . GLU A 1 80 ? -22.905 5.911 29.205 1.00 69.50 80 GLU A CA 1
ATOM 610 C C . GLU A 1 80 ? -21.921 6.780 29.995 1.00 69.50 80 GLU A C 1
ATOM 612 O O . GLU A 1 80 ? -22.310 7.421 30.968 1.00 69.50 80 GLU A O 1
ATOM 617 N N . ASN A 1 81 ? -20.658 6.840 29.566 1.00 67.25 81 ASN A N 1
ATOM 618 C CA . ASN A 1 81 ? -19.606 7.560 30.287 1.00 67.25 81 ASN A CA 1
ATOM 619 C C . ASN A 1 81 ? -19.385 9.001 29.795 1.00 67.25 81 ASN A C 1
ATOM 621 O O . ASN A 1 81 ? -18.491 9.680 30.297 1.00 67.25 81 ASN A O 1
ATOM 625 N N . MET A 1 82 ? -20.174 9.478 28.822 1.00 60.69 82 MET A N 1
ATOM 626 C CA . MET A 1 82 ? -20.029 10.806 28.200 1.00 60.69 82 MET A CA 1
ATOM 627 C C . MET A 1 82 ? -18.604 11.079 27.679 1.00 60.69 82 MET A C 1
ATOM 629 O O . MET A 1 82 ? -18.132 12.218 27.672 1.00 60.69 82 MET A O 1
ATOM 633 N N . ILE A 1 83 ? -17.903 10.029 27.248 1.00 60.84 83 ILE A N 1
ATOM 634 C CA . ILE A 1 83 ? -16.540 10.132 26.726 1.00 60.84 83 ILE A CA 1
ATOM 635 C C . ILE A 1 83 ? -16.635 10.552 25.259 1.00 60.84 83 ILE A C 1
ATOM 637 O O . ILE A 1 83 ? -17.347 9.934 24.466 1.00 60.84 83 ILE A O 1
ATOM 641 N N . GLN A 1 84 ? -15.917 11.612 24.884 1.00 53.50 84 GLN A N 1
ATOM 642 C CA . GLN A 1 84 ? -15.819 12.010 23.483 1.00 53.50 84 GLN A CA 1
ATOM 643 C C . GLN A 1 84 ? -14.980 10.981 22.725 1.00 53.50 84 GLN A C 1
ATOM 645 O O . GLN A 1 84 ? -13.811 10.772 23.039 1.00 53.50 84 GLN A O 1
ATOM 650 N N . PHE A 1 85 ? -15.584 10.346 21.721 1.00 50.22 85 PHE A N 1
ATOM 651 C CA . PHE A 1 85 ? -14.839 9.554 20.754 1.00 50.22 85 PHE A CA 1
ATOM 652 C C . PHE A 1 85 ? -13.980 10.507 19.926 1.00 50.22 85 PHE A C 1
ATOM 654 O O . PHE A 1 85 ? -14.513 11.286 19.133 1.00 50.22 85 PHE A O 1
ATOM 661 N N . GLU A 1 86 ? -12.663 10.476 20.113 1.00 50.22 86 GLU A N 1
ATOM 662 C CA . GLU A 1 86 ? -11.758 11.072 19.140 1.00 50.22 86 GLU A CA 1
ATOM 663 C C . GLU A 1 86 ? -11.568 10.061 18.004 1.00 50.22 86 GLU A C 1
ATOM 665 O O . GLU A 1 86 ? -10.879 9.058 18.199 1.00 50.22 86 GLU A O 1
ATOM 670 N N . PRO A 1 87 ? -12.164 10.278 16.814 1.00 47.12 87 PRO A N 1
ATOM 671 C CA . PRO A 1 87 ? -11.847 9.442 15.667 1.00 47.12 87 PRO A CA 1
ATOM 672 C C . PRO A 1 87 ? -10.337 9.506 15.439 1.00 47.12 87 PRO A C 1
ATOM 674 O O . PRO A 1 87 ? -9.755 10.593 15.502 1.00 47.12 87 PRO A O 1
ATOM 677 N N . MET A 1 88 ? -9.704 8.352 15.191 1.00 52.16 88 MET A N 1
ATOM 678 C CA . MET A 1 88 ? -8.272 8.258 14.889 1.00 52.16 88 MET A CA 1
ATOM 679 C C . MET A 1 88 ? -7.851 9.362 13.916 1.00 52.16 88 MET A C 1
ATOM 681 O O . MET A 1 88 ? -8.150 9.306 12.723 1.00 52.16 88 MET A O 1
ATOM 685 N N . GLY A 1 89 ? -7.199 10.397 14.430 1.00 41.00 89 GLY A N 1
ATOM 686 C CA . GLY A 1 89 ? -6.953 11.588 13.622 1.00 41.00 89 GLY A CA 1
ATOM 687 C C . GLY A 1 89 ? -5.972 12.574 14.227 1.00 41.00 89 GLY A C 1
ATOM 688 O O . GLY A 1 89 ? -5.277 13.265 13.485 1.00 41.00 89 GLY A O 1
ATOM 689 N N . LYS A 1 90 ? -5.840 12.624 15.559 1.00 43.06 90 LYS A N 1
ATOM 690 C CA . LYS A 1 90 ? -4.870 13.524 16.205 1.00 43.06 90 LYS A CA 1
ATOM 691 C C . LYS A 1 90 ? -3.751 12.825 16.967 1.00 43.06 90 LYS A C 1
ATOM 693 O O . LYS A 1 90 ? -2.640 13.352 16.936 1.00 43.06 90 LYS A O 1
ATOM 698 N N . HIS A 1 91 ? -3.989 11.641 17.536 1.00 43.91 91 HIS A N 1
ATOM 699 C CA . HIS A 1 91 ? -2.993 10.956 18.374 1.00 43.91 91 HIS A CA 1
ATOM 700 C C . HIS A 1 91 ? -2.644 9.508 17.963 1.00 43.91 91 HIS A C 1
ATOM 702 O O . HIS A 1 91 ? -1.504 9.099 18.171 1.00 43.91 91 HIS A O 1
ATOM 708 N N . SER A 1 92 ? -3.529 8.767 17.284 1.00 48.81 92 SER A N 1
ATOM 709 C CA . SER A 1 92 ? -3.415 7.300 17.129 1.00 48.81 92 SER A CA 1
ATOM 710 C C . SER A 1 92 ? -2.426 6.784 16.069 1.00 48.81 92 SER A C 1
ATOM 712 O O . SER A 1 92 ? -2.079 5.607 16.068 1.00 48.81 92 SER A O 1
ATOM 714 N N . LEU A 1 93 ? -1.927 7.639 15.170 1.00 51.50 93 LEU A N 1
ATOM 715 C CA . LEU A 1 93 ? -0.867 7.273 14.212 1.00 51.50 93 LEU A CA 1
ATOM 716 C C . LEU A 1 93 ? 0.534 7.608 14.756 1.00 51.50 93 LEU A C 1
ATOM 718 O O . LEU A 1 93 ? 1.452 7.924 14.004 1.00 51.50 93 LEU A O 1
ATOM 722 N N . GLY A 1 94 ? 0.711 7.603 16.081 1.00 47.00 94 GLY A N 1
ATOM 723 C CA . GLY A 1 94 ? 2.019 7.813 16.703 1.00 47.00 94 GLY A CA 1
ATOM 724 C C . GLY A 1 94 ? 2.535 9.254 16.615 1.00 47.00 94 GLY A C 1
ATOM 725 O O . GLY A 1 94 ? 3.747 9.478 16.719 1.00 47.00 94 GLY A O 1
ATOM 726 N N . ARG A 1 95 ? 1.636 10.242 16.453 1.00 45.84 95 ARG A N 1
ATOM 727 C CA . ARG A 1 95 ? 1.969 11.684 16.459 1.00 45.84 95 ARG A CA 1
ATOM 728 C C . ARG A 1 95 ? 2.696 12.089 17.747 1.00 45.84 95 ARG A C 1
ATOM 730 O O . ARG A 1 95 ? 3.591 12.922 17.693 1.00 45.84 95 ARG A O 1
ATOM 737 N N . GLY A 1 96 ? 2.366 11.440 18.867 1.00 46.25 96 GLY A N 1
ATOM 738 C CA . GLY A 1 96 ? 3.026 11.628 20.164 1.00 46.25 96 GLY A CA 1
ATOM 739 C C . GLY A 1 96 ? 4.436 11.035 20.276 1.00 46.25 96 GLY A C 1
ATOM 740 O O . GLY A 1 96 ? 5.127 11.314 21.245 1.00 46.25 96 GLY A O 1
ATOM 741 N N . GLN A 1 97 ? 4.886 10.241 19.299 1.00 54.47 97 GLN A N 1
ATOM 742 C CA . GLN A 1 97 ? 6.183 9.560 19.365 1.00 54.47 97 GLN A CA 1
ATOM 743 C C . GLN A 1 97 ? 7.207 10.068 18.344 1.00 54.47 97 GLN A C 1
ATOM 745 O O . GLN A 1 97 ? 8.358 9.626 18.352 1.00 54.47 97 GLN A O 1
ATOM 750 N N . PHE A 1 98 ? 6.816 10.942 17.407 1.00 56.22 98 PHE A N 1
ATOM 751 C CA . PHE A 1 98 ? 7.810 11.599 16.561 1.00 56.22 98 PHE A CA 1
ATOM 752 C C . PHE A 1 98 ? 8.469 12.685 17.393 1.00 56.22 98 PHE A C 1
ATOM 754 O O . PHE A 1 98 ? 7.779 13.439 18.071 1.00 56.22 98 PHE A O 1
ATOM 761 N N . ILE A 1 99 ? 9.798 12.789 17.294 1.00 58.75 99 ILE A N 1
ATOM 762 C CA . ILE A 1 99 ? 10.581 13.804 18.015 1.00 58.75 99 ILE A CA 1
ATOM 763 C C . ILE A 1 99 ? 9.994 15.202 17.767 1.00 58.75 99 ILE A C 1
ATOM 765 O O . ILE A 1 99 ? 9.965 16.035 18.666 1.00 58.75 99 ILE A O 1
ATOM 769 N N . THR A 1 100 ? 9.489 15.449 16.550 1.00 72.62 100 THR A N 1
ATOM 770 C CA . THR A 1 100 ? 8.758 16.671 16.207 1.00 72.62 100 THR A CA 1
ATOM 771 C C . THR A 1 100 ? 7.628 16.399 15.209 1.00 72.62 100 THR A C 1
ATOM 773 O O . THR A 1 100 ? 7.730 15.506 14.364 1.00 72.62 100 THR A O 1
ATOM 776 N N . GLU A 1 101 ? 6.586 17.237 15.229 1.00 76.31 101 GLU A N 1
ATOM 777 C CA . GLU A 1 101 ? 5.528 17.250 14.204 1.00 76.31 101 GLU A CA 1
ATOM 778 C C . GLU A 1 101 ? 6.104 17.439 12.788 1.00 76.31 101 GLU A C 1
ATOM 780 O O . GLU A 1 101 ? 5.638 16.824 11.828 1.00 76.31 101 GLU A O 1
ATOM 785 N N . LYS A 1 102 ? 7.182 18.225 12.663 1.00 83.12 102 LYS A N 1
ATOM 786 C CA . LYS A 1 102 ? 7.896 18.429 11.396 1.00 83.12 102 LYS A CA 1
ATOM 787 C C . LYS A 1 102 ? 8.486 17.124 10.856 1.00 83.12 102 LYS A C 1
ATOM 789 O O . LYS A 1 102 ? 8.353 16.852 9.667 1.00 83.12 102 LYS A O 1
ATOM 794 N N . SER A 1 103 ? 9.098 16.302 11.711 1.00 80.06 103 SER A N 1
ATOM 795 C CA . SER A 1 103 ? 9.654 15.000 11.313 1.00 80.06 103 SER A CA 1
ATOM 796 C C . SER A 1 103 ? 8.569 14.047 10.808 1.00 80.06 103 SER A C 1
ATOM 798 O O . SER A 1 103 ? 8.785 13.358 9.813 1.00 80.06 103 SER A O 1
ATOM 800 N N . PHE A 1 104 ? 7.395 14.044 11.448 1.00 81.06 104 PHE A N 1
ATOM 801 C CA . PHE A 1 104 ? 6.243 13.275 10.974 1.00 81.06 104 PHE A CA 1
ATOM 802 C C . PHE A 1 104 ? 5.762 13.758 9.603 1.00 81.06 104 PHE A C 1
ATOM 804 O O . PHE A 1 104 ? 5.559 12.947 8.703 1.00 81.06 104 PHE A O 1
ATOM 811 N N . LEU A 1 105 ? 5.622 15.076 9.422 1.00 83.81 105 LEU A N 1
ATOM 812 C CA . LEU A 1 105 ? 5.171 15.652 8.156 1.00 83.81 105 LEU A CA 1
ATOM 813 C C . LEU A 1 105 ? 6.128 15.310 7.008 1.00 83.81 105 LEU A C 1
ATOM 815 O O . LEU A 1 105 ? 5.676 14.904 5.941 1.00 83.81 105 LEU A O 1
ATOM 819 N N . ILE A 1 106 ? 7.441 15.420 7.234 1.00 87.12 106 ILE A N 1
ATOM 820 C CA . ILE A 1 106 ? 8.464 15.050 6.245 1.00 87.12 106 ILE A CA 1
ATOM 821 C C . ILE A 1 106 ? 8.339 13.570 5.881 1.00 87.12 106 ILE A C 1
ATOM 823 O O . ILE A 1 106 ? 8.260 13.235 4.702 1.00 87.12 106 ILE A O 1
ATOM 827 N N . TYR A 1 107 ? 8.272 12.689 6.880 1.00 86.50 107 TYR A N 1
ATOM 828 C CA . TYR A 1 107 ? 8.093 11.254 6.670 1.00 86.50 107 TYR A CA 1
ATOM 829 C C . TYR A 1 107 ? 6.826 10.943 5.852 1.00 86.50 107 TYR A C 1
ATOM 831 O O . TYR A 1 107 ? 6.869 10.169 4.893 1.00 86.50 107 TYR A O 1
ATOM 839 N N . PHE A 1 108 ? 5.706 11.582 6.185 1.00 84.25 108 PHE A N 1
ATOM 840 C CA . PHE A 1 108 ? 4.431 11.382 5.505 1.00 84.25 108 PHE A CA 1
ATOM 841 C C . PHE A 1 108 ? 4.464 11.870 4.051 1.00 84.25 108 PHE A C 1
ATOM 843 O O . PHE A 1 108 ? 3.991 11.178 3.149 1.00 84.25 108 PHE A O 1
ATOM 850 N N . VAL A 1 109 ? 5.066 13.037 3.801 1.00 87.12 109 VAL A N 1
ATOM 851 C CA . VAL A 1 109 ? 5.258 13.569 2.445 1.00 87.12 109 VAL A CA 1
ATOM 852 C C . VAL A 1 109 ? 6.156 12.643 1.627 1.00 87.12 109 VAL A C 1
ATOM 854 O O . VAL A 1 109 ? 5.787 12.282 0.512 1.00 87.12 109 VAL A O 1
ATOM 857 N N . LEU A 1 110 ? 7.285 12.194 2.184 1.00 89.00 110 LEU A N 1
ATOM 858 C CA . LEU A 1 110 ? 8.184 11.251 1.512 1.00 89.00 110 LEU A CA 1
ATOM 859 C C . LEU A 1 110 ? 7.476 9.936 1.174 1.00 89.00 110 LEU A C 1
ATOM 861 O O . LEU A 1 110 ? 7.607 9.454 0.052 1.00 89.00 110 LEU A O 1
ATOM 865 N N . SER A 1 111 ? 6.667 9.408 2.097 1.00 87.19 111 SER A N 1
ATOM 866 C CA . SER A 1 111 ? 5.867 8.195 1.876 1.00 87.19 111 SER A CA 1
ATOM 867 C C . SER A 1 111 ? 4.954 8.334 0.658 1.00 87.19 111 SER A C 1
ATOM 869 O O . SER A 1 111 ? 4.901 7.443 -0.186 1.00 87.19 111 SER A O 1
ATOM 871 N N . LYS A 1 112 ? 4.256 9.471 0.534 1.00 88.12 112 LYS A N 1
ATOM 872 C CA . LYS A 1 112 ? 3.356 9.745 -0.595 1.00 88.12 112 LYS A CA 1
ATOM 873 C C . LYS A 1 112 ? 4.109 9.946 -1.903 1.00 88.12 112 LYS A C 1
ATOM 875 O O . LYS A 1 112 ? 3.671 9.467 -2.944 1.00 88.12 112 LYS A O 1
ATOM 880 N N . VAL A 1 113 ? 5.234 10.651 -1.867 1.00 91.44 113 VAL A N 1
ATOM 881 C CA . VAL A 1 113 ? 6.018 10.917 -3.074 1.00 91.44 113 VAL A CA 1
ATOM 882 C C . VAL A 1 113 ? 6.634 9.624 -3.613 1.00 91.44 113 VAL A C 1
ATOM 884 O O . VAL A 1 113 ? 6.424 9.294 -4.778 1.00 91.44 113 VAL A O 1
ATOM 887 N N . LEU A 1 114 ? 7.331 8.864 -2.764 1.00 92.19 114 LEU A N 1
ATOM 888 C CA . LEU A 1 114 ? 8.028 7.632 -3.151 1.00 92.19 114 LEU A CA 1
ATOM 889 C C . LEU A 1 114 ? 7.065 6.467 -3.409 1.00 92.19 114 LEU A C 1
ATOM 891 O O . LEU A 1 114 ? 7.248 5.703 -4.352 1.00 92.19 114 LEU A O 1
ATOM 895 N N . GLY A 1 115 ? 6.044 6.321 -2.564 1.00 88.44 115 GLY A N 1
ATOM 896 C CA . GLY A 1 115 ? 5.119 5.191 -2.596 1.00 88.44 115 GLY A CA 1
ATOM 897 C C . GLY A 1 115 ? 3.976 5.333 -3.598 1.00 88.44 115 GLY A C 1
ATOM 898 O O . GLY A 1 115 ? 3.411 4.317 -3.990 1.00 88.44 115 GLY A O 1
ATOM 899 N N . PHE A 1 116 ? 3.638 6.559 -4.013 1.00 91.25 116 PHE A N 1
ATOM 900 C CA . PHE A 1 116 ? 2.455 6.821 -4.836 1.00 91.25 116 PHE A CA 1
ATOM 901 C C . PHE A 1 116 ? 2.732 7.749 -6.025 1.00 91.25 116 PHE A C 1
ATOM 903 O O . PHE A 1 116 ? 2.551 7.330 -7.163 1.00 91.25 116 PHE A O 1
ATOM 910 N N . LEU A 1 117 ? 3.195 8.984 -5.796 1.00 92.75 117 LEU A N 1
ATOM 911 C CA . LEU A 1 117 ? 3.258 9.998 -6.859 1.00 92.75 117 LEU A CA 1
ATOM 912 C C . LEU A 1 117 ? 4.257 9.642 -7.967 1.00 92.75 117 LEU A C 1
ATOM 914 O O . LEU A 1 117 ? 3.905 9.704 -9.141 1.00 92.75 117 LEU A O 1
ATOM 918 N N . ILE A 1 118 ? 5.490 9.268 -7.611 1.00 94.12 118 ILE A N 1
ATOM 919 C CA . ILE A 1 118 ? 6.499 8.885 -8.608 1.00 94.12 118 ILE A CA 1
ATOM 920 C C . ILE A 1 118 ? 6.070 7.605 -9.351 1.00 94.12 118 ILE A C 1
ATOM 922 O O . ILE A 1 118 ? 6.057 7.643 -10.580 1.00 94.12 118 ILE A O 1
ATOM 926 N N . PRO A 1 119 ? 5.656 6.509 -8.676 1.00 92.88 119 PRO A N 1
ATOM 927 C CA . PRO A 1 119 ? 5.099 5.334 -9.353 1.00 92.88 119 PRO A CA 1
ATOM 928 C C . PRO A 1 119 ? 3.946 5.653 -10.314 1.00 92.88 119 PRO A C 1
ATOM 930 O O . PRO A 1 119 ? 3.917 5.137 -11.426 1.00 92.88 119 PRO A O 1
ATOM 933 N N . LEU A 1 120 ? 3.030 6.546 -9.926 1.00 90.69 120 LEU A N 1
ATOM 934 C CA . LEU A 1 120 ? 1.930 6.979 -10.788 1.00 90.69 120 LEU A CA 1
ATOM 935 C C . LEU A 1 120 ? 2.446 7.659 -12.063 1.00 90.69 120 LEU A C 1
ATOM 937 O O . LEU A 1 120 ? 1.989 7.331 -13.152 1.00 90.69 120 LEU A O 1
ATOM 941 N N . VAL A 1 121 ? 3.420 8.568 -11.949 1.00 92.38 121 VAL A N 1
ATOM 942 C CA . VAL A 1 121 ? 4.045 9.213 -13.117 1.00 92.38 121 VAL A CA 1
ATOM 943 C C . VAL A 1 121 ? 4.754 8.187 -14.004 1.00 92.38 121 VAL A C 1
ATOM 945 O O . VAL A 1 121 ? 4.632 8.256 -15.225 1.00 92.38 121 VAL A O 1
ATOM 948 N N . MET A 1 122 ? 5.451 7.213 -13.410 1.00 91.19 122 MET A N 1
ATOM 949 C CA . MET A 1 122 ? 6.154 6.158 -14.148 1.00 91.19 122 MET A CA 1
ATOM 950 C C . MET A 1 122 ? 5.208 5.329 -15.022 1.00 91.19 122 MET A C 1
ATOM 952 O O . MET A 1 122 ? 5.577 4.999 -16.142 1.00 91.19 122 MET A O 1
ATOM 956 N N . ILE A 1 123 ? 3.982 5.054 -14.571 1.00 88.69 123 ILE A N 1
ATOM 957 C CA . ILE A 1 123 ? 2.994 4.318 -15.378 1.00 88.69 123 ILE A CA 1
ATOM 958 C C . ILE A 1 123 ? 2.644 5.055 -16.679 1.00 88.69 123 ILE A C 1
ATOM 960 O O . ILE A 1 123 ? 2.415 4.412 -17.698 1.00 88.69 123 ILE A O 1
ATOM 964 N N . PHE A 1 124 ? 2.617 6.391 -16.666 1.00 87.62 124 PHE A N 1
ATOM 965 C CA . PHE A 1 124 ? 2.237 7.184 -17.841 1.00 87.62 124 PHE A CA 1
ATOM 966 C C . PHE A 1 124 ? 3.420 7.632 -18.704 1.00 87.62 124 PHE A C 1
ATOM 968 O O . PHE A 1 124 ? 3.238 7.881 -19.893 1.00 87.62 124 PHE A O 1
ATOM 975 N N . ALA A 1 125 ? 4.606 7.794 -18.114 1.00 89.94 125 ALA A N 1
ATOM 976 C CA . ALA A 1 125 ? 5.751 8.417 -18.778 1.00 89.94 125 ALA A CA 1
ATOM 977 C C . ALA A 1 125 ? 6.897 7.448 -19.108 1.00 89.94 125 ALA A C 1
ATOM 979 O O . ALA A 1 125 ? 7.747 7.784 -19.932 1.00 89.94 125 ALA A O 1
ATOM 980 N N . ALA A 1 126 ? 6.964 6.282 -18.458 1.00 90.50 126 ALA A N 1
ATOM 981 C CA . ALA A 1 126 ? 8.035 5.315 -18.679 1.00 90.50 126 ALA A CA 1
ATOM 982 C C . ALA A 1 126 ? 7.699 4.340 -19.827 1.00 90.50 126 ALA A C 1
ATOM 984 O O . ALA A 1 126 ? 6.535 4.213 -20.213 1.00 90.50 126 ALA A O 1
ATOM 985 N N . PRO A 1 127 ? 8.701 3.620 -20.369 1.00 92.19 127 PRO A N 1
ATOM 986 C CA . PRO A 1 127 ? 8.471 2.498 -21.274 1.00 92.19 127 PRO A CA 1
ATOM 987 C C . PRO A 1 127 ? 7.468 1.486 -20.708 1.00 92.19 127 PRO A C 1
ATOM 989 O O . PRO A 1 127 ? 7.411 1.272 -19.495 1.00 92.19 127 PRO A O 1
ATOM 992 N N . THR A 1 128 ? 6.718 0.829 -21.596 1.00 90.50 128 THR A N 1
ATOM 993 C CA . THR A 1 128 ? 5.620 -0.081 -21.234 1.00 90.50 128 THR A CA 1
ATOM 994 C C . THR A 1 128 ? 6.047 -1.162 -20.243 1.00 90.50 128 THR A C 1
ATOM 996 O O . THR A 1 128 ? 5.338 -1.391 -19.274 1.00 90.50 128 THR A O 1
ATOM 999 N N . GLU A 1 129 ? 7.229 -1.752 -20.420 1.00 92.12 129 GLU A N 1
ATOM 1000 C CA . GLU A 1 129 ? 7.789 -2.780 -19.527 1.00 92.12 129 GLU A CA 1
ATOM 1001 C C . GLU A 1 129 ? 7.934 -2.280 -18.079 1.00 92.12 129 GLU A C 1
ATOM 1003 O O . GLU A 1 129 ? 7.598 -2.977 -17.121 1.00 92.12 129 GLU A O 1
ATOM 1008 N N . ILE A 1 130 ? 8.374 -1.029 -17.906 1.00 93.62 130 ILE A N 1
ATOM 1009 C CA . ILE A 1 130 ? 8.502 -0.411 -16.586 1.00 93.62 130 ILE A CA 1
ATOM 1010 C C . ILE A 1 130 ? 7.118 -0.109 -16.011 1.00 93.62 130 ILE A C 1
ATOM 1012 O O . ILE A 1 130 ? 6.852 -0.417 -14.850 1.00 93.62 130 ILE A O 1
ATOM 1016 N N . ALA A 1 131 ? 6.219 0.455 -16.820 1.00 90.81 131 ALA A N 1
ATOM 1017 C CA . ALA A 1 131 ? 4.850 0.732 -16.397 1.00 90.81 131 ALA A CA 1
ATOM 1018 C C . ALA A 1 131 ? 4.142 -0.545 -15.907 1.00 90.81 131 ALA A C 1
ATOM 1020 O O . ALA A 1 131 ? 3.507 -0.530 -14.849 1.00 90.81 131 ALA A O 1
ATOM 1021 N N . THR A 1 132 ? 4.313 -1.670 -16.609 1.00 90.81 132 THR A N 1
ATOM 1022 C CA . THR A 1 132 ? 3.738 -2.962 -16.213 1.00 90.81 132 THR A CA 1
ATOM 1023 C C . THR A 1 132 ? 4.301 -3.476 -14.889 1.00 90.81 132 THR A C 1
ATOM 1025 O O . THR A 1 132 ? 3.528 -3.955 -14.068 1.00 90.81 132 THR A O 1
ATOM 1028 N N . MET A 1 133 ? 5.601 -3.302 -14.619 1.00 92.19 133 MET A N 1
ATOM 1029 C CA . MET A 1 133 ? 6.214 -3.714 -13.344 1.00 92.19 133 MET A CA 1
ATOM 1030 C C . MET A 1 133 ? 5.737 -2.873 -12.150 1.00 92.19 133 MET A C 1
ATOM 1032 O O . MET A 1 133 ? 5.563 -3.384 -11.046 1.00 92.19 133 MET A O 1
ATOM 1036 N N . VAL A 1 134 ? 5.523 -1.571 -12.355 1.00 92.75 134 VAL A N 1
ATOM 1037 C CA . VAL A 1 134 ? 5.137 -0.626 -11.292 1.00 92.75 134 VAL A CA 1
ATOM 1038 C C . VAL A 1 134 ? 3.665 -0.789 -10.891 1.00 92.75 134 VAL A C 1
ATOM 1040 O O . VAL A 1 134 ? 3.299 -0.595 -9.724 1.00 92.75 134 VAL A O 1
ATOM 1043 N N . THR A 1 135 ? 2.813 -1.130 -11.862 1.00 91.31 135 THR A N 1
ATOM 1044 C CA . THR A 1 135 ? 1.348 -1.101 -11.735 1.00 91.31 135 THR A CA 1
ATOM 1045 C C . THR A 1 135 ? 0.817 -1.911 -10.542 1.00 91.31 135 THR A C 1
ATOM 1047 O O . THR A 1 135 ? 0.060 -1.336 -9.754 1.00 91.31 135 THR A O 1
ATOM 1050 N N . PRO A 1 136 ? 1.223 -3.175 -10.308 1.00 92.31 136 PRO A N 1
ATOM 1051 C CA . PRO A 1 136 ? 0.699 -3.980 -9.199 1.00 92.31 136 PRO A CA 1
ATOM 1052 C C . PRO A 1 136 ? 0.927 -3.352 -7.827 1.00 92.31 136 PRO A C 1
ATOM 1054 O O . PRO A 1 136 ? 0.003 -3.246 -7.020 1.00 92.31 136 PRO A O 1
ATOM 1057 N N . SER A 1 137 ? 2.142 -2.853 -7.573 1.00 93.69 137 SER A N 1
ATOM 1058 C CA . SER A 1 137 ? 2.460 -2.185 -6.308 1.00 93.69 137 SER A CA 1
ATOM 1059 C C . SER A 1 137 ? 1.593 -0.938 -6.121 1.00 93.69 137 SER A C 1
ATOM 1061 O O . SER A 1 137 ? 1.149 -0.673 -5.004 1.00 93.69 137 SER A O 1
ATOM 1063 N N . LEU A 1 138 ? 1.345 -0.164 -7.184 1.00 92.06 138 L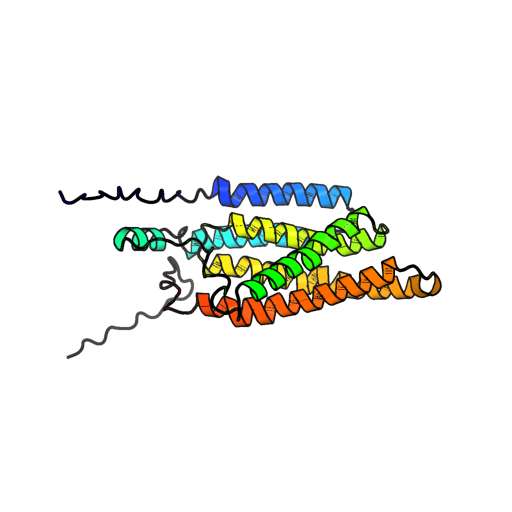EU A N 1
ATOM 1064 C CA . LEU A 1 138 ? 0.510 1.033 -7.096 1.00 92.06 138 LEU A CA 1
ATOM 1065 C C . LEU A 1 138 ? -0.963 0.696 -6.836 1.00 92.06 138 LEU A C 1
ATOM 1067 O O . LEU A 1 138 ? -1.597 1.369 -6.026 1.00 92.06 138 LEU A O 1
ATOM 1071 N N . VAL A 1 139 ? -1.497 -0.355 -7.465 1.00 90.25 139 VAL A N 1
ATOM 1072 C CA . VAL A 1 139 ? -2.873 -0.821 -7.227 1.00 90.25 139 VAL A CA 1
ATOM 1073 C C . VAL A 1 139 ? -3.083 -1.151 -5.752 1.00 90.25 139 VAL A C 1
ATOM 1075 O O . VAL A 1 139 ? -4.056 -0.685 -5.164 1.00 90.25 139 VAL A O 1
ATOM 1078 N N . VAL A 1 140 ? -2.141 -1.858 -5.120 1.00 93.00 140 VAL A N 1
ATOM 1079 C CA . VAL A 1 140 ? -2.217 -2.182 -3.685 1.00 93.00 140 VAL A CA 1
ATOM 1080 C C . VAL A 1 140 ? -2.150 -0.920 -2.808 1.00 93.00 140 VAL A C 1
ATOM 1082 O O . VAL A 1 140 ? -2.844 -0.835 -1.796 1.00 93.00 140 VAL A O 1
ATOM 1085 N N . VAL A 1 141 ? -1.373 0.100 -3.193 1.00 92.50 141 VAL A N 1
ATOM 1086 C CA . VAL A 1 141 ? -1.338 1.393 -2.474 1.00 92.50 141 VAL A CA 1
ATOM 1087 C C . VAL A 1 141 ? -2.663 2.144 -2.600 1.00 92.50 141 VAL A C 1
ATOM 1089 O O . VAL A 1 141 ? -3.144 2.702 -1.614 1.00 92.50 141 VAL 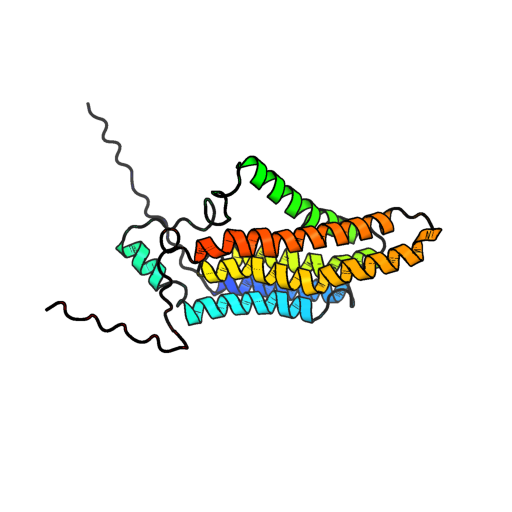A O 1
ATOM 1092 N N . ILE A 1 142 ? -3.274 2.153 -3.787 1.00 89.62 142 ILE A N 1
ATOM 1093 C CA . ILE A 1 142 ? -4.602 2.745 -3.995 1.00 89.62 142 ILE A CA 1
ATOM 1094 C C . ILE A 1 142 ? -5.641 1.985 -3.164 1.00 89.62 142 ILE A C 1
ATOM 1096 O O . ILE A 1 142 ? -6.464 2.615 -2.500 1.00 89.62 142 ILE A O 1
ATOM 1100 N N . ALA A 1 143 ? -5.552 0.651 -3.144 1.00 90.50 143 ALA A N 1
ATOM 1101 C CA . ALA A 1 143 ? -6.369 -0.222 -2.308 1.00 90.50 143 ALA A CA 1
ATOM 1102 C C . ALA A 1 143 ? -6.320 0.166 -0.833 1.00 90.50 143 ALA A C 1
ATOM 1104 O O . ALA A 1 143 ? -7.354 0.449 -0.224 1.00 90.50 143 ALA A O 1
ATOM 1105 N N . GLN A 1 144 ? -5.112 0.308 -0.294 1.00 92.06 144 GLN A N 1
ATOM 1106 C CA . GLN A 1 144 ? -4.906 0.778 1.068 1.00 92.06 144 GLN A CA 1
ATOM 1107 C C . GLN A 1 144 ? -5.501 2.177 1.304 1.00 92.06 144 GLN A C 1
ATOM 1109 O O . GLN A 1 144 ? -6.213 2.382 2.285 1.00 92.06 144 GLN A O 1
ATOM 1114 N N . ALA A 1 145 ? -5.247 3.131 0.402 1.00 87.44 145 ALA A N 1
ATOM 1115 C CA . ALA A 1 145 ? -5.659 4.527 0.560 1.00 87.44 145 ALA A CA 1
ATOM 1116 C C . ALA A 1 145 ? -7.182 4.721 0.636 1.00 87.44 145 ALA A C 1
ATOM 1118 O O . ALA A 1 145 ? -7.648 5.703 1.211 1.00 87.44 145 ALA A O 1
ATOM 1119 N N . VAL A 1 146 ? -7.960 3.802 0.067 1.00 86.00 146 VAL A N 1
ATOM 1120 C CA . VAL A 1 146 ? -9.423 3.788 0.196 1.00 86.00 146 VAL A CA 1
ATOM 1121 C C . VAL A 1 146 ? -9.856 2.914 1.373 1.00 86.00 146 VAL A C 1
ATOM 1123 O O . VAL A 1 146 ? -10.764 3.300 2.100 1.00 86.00 146 VAL A O 1
ATOM 1126 N N . ALA A 1 147 ? -9.206 1.772 1.616 1.00 87.44 147 ALA A N 1
ATOM 1127 C CA . ALA A 1 147 ? -9.543 0.898 2.738 1.00 87.44 147 ALA A CA 1
ATOM 1128 C C . ALA A 1 147 ? -9.415 1.606 4.101 1.00 87.44 147 ALA A C 1
ATOM 1130 O O . ALA A 1 147 ? -10.252 1.409 4.984 1.00 87.44 147 ALA A O 1
ATOM 1131 N N . GLU A 1 148 ? -8.402 2.459 4.271 1.00 85.19 148 GLU A N 1
ATOM 1132 C CA . GLU A 1 148 ? -8.190 3.238 5.498 1.00 85.19 148 GLU A CA 1
ATOM 1133 C C . GLU A 1 148 ? -9.397 4.128 5.872 1.00 85.19 148 GLU A C 1
ATOM 1135 O O . GLU A 1 148 ? -9.909 3.984 6.985 1.00 85.19 148 GLU A O 1
ATOM 1140 N N . PRO A 1 149 ? -9.917 5.013 4.995 1.00 80.75 149 PRO A N 1
ATOM 1141 C CA . PRO A 1 149 ? -11.117 5.789 5.304 1.00 80.75 149 PRO A CA 1
ATOM 1142 C C . PRO A 1 149 ? -12.399 4.945 5.334 1.00 80.75 149 PRO A C 1
ATOM 1144 O O . PRO A 1 149 ? -13.289 5.241 6.125 1.00 80.75 149 PRO A O 1
ATOM 1147 N N . SER A 1 150 ? -12.513 3.885 4.528 1.00 81.50 150 SER A N 1
ATOM 1148 C CA . SER A 1 150 ? -13.701 3.008 4.515 1.00 81.50 150 SER A CA 1
ATOM 1149 C C . SER A 1 150 ? -13.902 2.222 5.812 1.00 81.50 150 SER A C 1
ATOM 1151 O O . SER A 1 150 ? -15.016 1.853 6.174 1.00 81.50 150 SER A O 1
ATOM 1153 N N . THR A 1 151 ? -12.822 1.993 6.552 1.00 82.25 151 THR A N 1
ATOM 1154 C CA . THR A 1 151 ? -12.861 1.305 7.846 1.00 82.25 151 THR 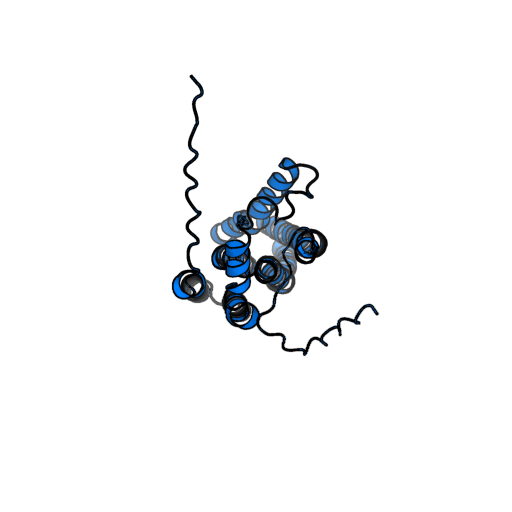A CA 1
ATOM 1155 C C . THR A 1 151 ? -12.907 2.277 9.023 1.00 82.25 151 THR A C 1
ATOM 1157 O O . THR A 1 151 ? -12.702 1.862 10.158 1.00 82.25 151 THR A O 1
ATOM 1160 N N . ALA A 1 152 ? -13.208 3.565 8.806 1.00 76.19 152 ALA A N 1
ATOM 1161 C CA . ALA A 1 152 ? -13.178 4.583 9.860 1.00 76.19 152 ALA A CA 1
ATOM 1162 C C . ALA A 1 152 ? -14.067 4.266 11.076 1.00 76.19 152 ALA A C 1
ATOM 1164 O O . ALA A 1 152 ? -13.697 4.625 12.194 1.00 76.19 152 ALA A O 1
ATOM 1165 N N . GLY A 1 153 ? -15.199 3.585 10.871 1.00 72.06 153 GLY A N 1
ATOM 1166 C CA . GLY A 1 153 ? -16.081 3.123 11.948 1.00 72.06 153 GLY A CA 1
ATOM 1167 C C . GLY A 1 153 ? -15.874 1.672 12.389 1.00 72.06 153 GLY A C 1
ATOM 1168 O O . GLY A 1 153 ? -16.667 1.171 13.184 1.00 72.06 153 GLY A O 1
ATOM 1169 N N . CYS A 1 154 ? -14.833 0.985 11.905 1.00 80.56 154 CYS A N 1
ATOM 1170 C CA . CYS A 1 154 ? -14.419 -0.313 12.440 1.00 80.56 154 CYS A CA 1
ATOM 1171 C C . CYS A 1 154 ? -13.639 -0.160 13.755 1.00 80.56 154 CYS A C 1
ATOM 1173 O O . CYS A 1 154 ? -13.139 0.914 14.079 1.00 80.56 154 CYS A O 1
ATOM 1175 N N . HIS A 1 155 ? -13.522 -1.253 14.513 1.00 81.44 155 HIS A N 1
ATOM 1176 C CA . HIS A 1 155 ? -12.770 -1.280 15.763 1.00 81.44 155 HIS A CA 1
ATOM 1177 C C . HIS A 1 155 ? -11.308 -0.888 15.520 1.00 81.44 155 HIS A C 1
ATOM 1179 O O . HIS A 1 155 ? -10.703 -1.314 14.534 1.00 81.44 155 HIS A O 1
ATOM 1185 N N . ASP A 1 156 ? -10.703 -0.140 16.440 1.00 77.62 156 ASP A N 1
ATOM 1186 C CA . ASP A 1 156 ? -9.378 0.454 16.241 1.00 77.62 156 ASP A CA 1
ATOM 1187 C C . ASP A 1 156 ? -8.274 -0.580 15.965 1.00 77.62 156 ASP A C 1
ATOM 1189 O O . ASP A 1 156 ? -7.442 -0.393 15.077 1.00 77.62 156 ASP A O 1
ATOM 1193 N N . VAL A 1 157 ? -8.323 -1.729 16.645 1.00 81.75 157 VAL A N 1
ATOM 1194 C CA . VAL A 1 157 ? -7.413 -2.859 16.378 1.00 81.75 157 VAL A CA 1
ATOM 1195 C C . VAL A 1 157 ? -7.548 -3.360 14.937 1.00 81.75 157 VAL A C 1
ATOM 1197 O O . VAL A 1 157 ? -6.539 -3.567 14.269 1.00 81.75 157 VAL A O 1
ATOM 1200 N N . LEU A 1 158 ? -8.776 -3.519 14.430 1.00 85.50 158 LEU A N 1
ATOM 1201 C CA . LEU A 1 158 ? -9.016 -3.944 13.048 1.00 85.50 158 LEU A CA 1
ATOM 1202 C C . LEU A 1 158 ? -8.564 -2.879 12.052 1.00 85.50 158 LEU A C 1
ATOM 1204 O O . LEU A 1 158 ? -7.935 -3.200 11.047 1.00 85.50 158 LEU A O 1
ATOM 1208 N N . ARG A 1 159 ? -8.805 -1.606 12.354 1.00 84.75 159 ARG A N 1
ATOM 1209 C CA . ARG A 1 159 ? -8.328 -0.490 11.535 1.00 84.75 159 ARG A CA 1
ATOM 1210 C C . ARG A 1 159 ? -6.813 -0.473 11.421 1.00 84.75 159 ARG A C 1
ATOM 1212 O O . ARG A 1 159 ? -6.304 -0.264 10.328 1.00 84.75 159 ARG A O 1
ATOM 1219 N N . MET A 1 160 ? -6.089 -0.769 12.501 1.00 87.19 160 MET A N 1
ATOM 1220 C CA . MET A 1 160 ? -4.628 -0.863 12.468 1.00 87.19 160 MET A CA 1
ATOM 1221 C C . MET A 1 160 ? -4.130 -2.048 11.621 1.00 87.19 160 MET A C 1
ATOM 1223 O O . MET A 1 160 ? -3.045 -1.982 11.040 1.00 87.19 160 MET A O 1
ATOM 1227 N N . THR A 1 161 ? -4.928 -3.114 11.471 1.00 91.50 161 THR A N 1
ATOM 1228 C CA . THR A 1 161 ? -4.568 -4.217 10.564 1.00 91.50 161 THR A CA 1
ATOM 1229 C C . THR A 1 161 ? -4.582 -3.814 9.093 1.00 91.50 161 THR A C 1
ATOM 1231 O O . THR A 1 161 ? -3.861 -4.434 8.320 1.00 91.50 161 THR A O 1
ATOM 1234 N N . ILE A 1 162 ? -5.321 -2.769 8.697 1.00 91.62 162 ILE A N 1
ATOM 1235 C CA . ILE A 1 162 ? -5.375 -2.298 7.305 1.00 91.62 162 ILE A CA 1
ATOM 1236 C C . ILE A 1 162 ? -3.986 -1.871 6.805 1.00 91.62 162 ILE A C 1
ATOM 1238 O O . ILE A 1 162 ? -3.452 -2.549 5.923 1.00 91.62 162 ILE A O 1
ATOM 1242 N N . PRO A 1 163 ? -3.334 -0.830 7.363 1.00 92.44 163 PRO A N 1
ATOM 1243 C CA . PRO A 1 163 ? -2.020 -0.414 6.886 1.00 92.44 163 PRO A CA 1
ATOM 1244 C C . PRO A 1 163 ? -0.958 -1.506 7.068 1.00 92.44 163 PRO A C 1
ATOM 1246 O O . PRO A 1 163 ? -0.043 -1.595 6.254 1.00 92.44 163 PRO A O 1
ATOM 1249 N N . ILE A 1 164 ? -1.072 -2.369 8.089 1.00 94.69 164 ILE A N 1
ATOM 1250 C CA . ILE A 1 164 ? -0.153 -3.503 8.286 1.00 94.69 164 ILE A CA 1
ATOM 1251 C C . ILE A 1 164 ? -0.315 -4.535 7.169 1.00 94.69 164 ILE A C 1
ATOM 1253 O O . ILE A 1 164 ? 0.670 -4.911 6.540 1.00 94.69 164 ILE A O 1
ATOM 1257 N N . GLY A 1 165 ? -1.541 -4.990 6.916 1.00 96.12 165 GLY A N 1
ATOM 1258 C CA . GLY A 1 165 ? -1.836 -6.049 5.959 1.00 96.12 165 GLY A CA 1
ATOM 1259 C C . GLY A 1 165 ? -1.513 -5.630 4.532 1.00 96.12 165 GLY A C 1
ATOM 1260 O O . GLY A 1 165 ? -0.813 -6.358 3.832 1.00 96.12 165 GLY A O 1
ATOM 1261 N N . TYR A 1 166 ? -1.939 -4.432 4.122 1.00 95.38 166 TYR A N 1
ATOM 1262 C CA . TYR A 1 166 ? -1.624 -3.908 2.792 1.00 95.38 166 TYR A CA 1
ATOM 1263 C C . TYR A 1 166 ? -0.127 -3.707 2.583 1.00 95.38 166 TYR A C 1
ATOM 1265 O O . TYR A 1 166 ? 0.400 -4.098 1.543 1.00 95.38 166 TYR A O 1
ATOM 1273 N N . ASN A 1 167 ? 0.580 -3.149 3.568 1.00 95.31 167 ASN A N 1
ATOM 1274 C CA . ASN A 1 167 ? 2.019 -2.954 3.451 1.00 95.31 167 ASN A CA 1
ATOM 1275 C C . ASN A 1 167 ? 2.775 -4.295 3.462 1.00 95.31 167 ASN A C 1
ATOM 1277 O O . ASN A 1 167 ? 3.688 -4.477 2.665 1.00 95.31 167 ASN A O 1
ATOM 1281 N N . ALA A 1 168 ? 2.360 -5.268 4.280 1.00 97.38 168 ALA A N 1
ATOM 1282 C CA . ALA A 1 168 ? 2.934 -6.613 4.280 1.00 97.38 168 ALA A CA 1
ATOM 1283 C C . ALA A 1 168 ? 2.731 -7.330 2.939 1.00 97.38 168 ALA A C 1
ATOM 1285 O O . ALA A 1 168 ? 3.701 -7.818 2.360 1.00 97.38 168 ALA A O 1
ATOM 1286 N N . TYR A 1 169 ? 1.503 -7.346 2.414 1.00 97.44 169 TYR A N 1
ATOM 1287 C CA . TYR A 1 169 ? 1.221 -7.943 1.109 1.00 97.44 169 TYR A CA 1
ATOM 1288 C C . TYR A 1 169 ? 2.015 -7.252 0.000 1.00 97.44 169 TYR A C 1
ATOM 1290 O O . TYR A 1 169 ? 2.682 -7.910 -0.792 1.00 97.44 169 TYR A O 1
ATOM 1298 N N . ARG A 1 170 ? 2.015 -5.914 -0.012 1.00 95.81 170 ARG A N 1
ATOM 1299 C CA . ARG A 1 170 ? 2.780 -5.121 -0.975 1.00 95.81 170 ARG A CA 1
ATOM 1300 C C . ARG A 1 170 ? 4.269 -5.455 -0.928 1.00 95.81 170 ARG A C 1
ATOM 1302 O O . ARG A 1 170 ? 4.862 -5.644 -1.985 1.00 95.81 170 ARG A O 1
ATOM 1309 N N . LEU A 1 171 ? 4.852 -5.509 0.271 1.00 96.50 171 LEU A N 1
ATOM 1310 C CA . LEU A 1 171 ? 6.276 -5.746 0.493 1.00 96.50 171 LEU A CA 1
ATOM 1311 C C . LEU A 1 171 ? 6.711 -7.122 -0.017 1.00 96.50 171 LEU A C 1
ATOM 1313 O O . LEU A 1 171 ? 7.719 -7.194 -0.706 1.00 96.50 171 LEU A O 1
ATOM 1317 N N . TYR A 1 172 ? 5.963 -8.179 0.311 1.00 95.88 172 TYR A N 1
ATOM 1318 C CA . TYR A 1 172 ? 6.318 -9.567 -0.019 1.00 95.88 172 TYR A CA 1
ATOM 1319 C C . TYR A 1 172 ? 5.776 -10.067 -1.362 1.00 95.88 172 TYR A C 1
ATOM 1321 O O . TYR A 1 172 ? 6.109 -11.171 -1.783 1.00 95.88 172 TYR A O 1
ATOM 1329 N N . GLY A 1 173 ? 4.923 -9.285 -2.019 1.00 95.50 173 GLY A N 1
ATOM 1330 C CA . GLY A 1 173 ? 4.412 -9.575 -3.351 1.00 95.50 173 GLY A CA 1
ATOM 1331 C C . GLY A 1 173 ? 4.925 -8.550 -4.361 1.00 95.50 173 GLY A C 1
ATOM 1332 O O . GLY A 1 173 ? 6.111 -8.550 -4.698 1.00 95.50 173 GLY A O 1
ATOM 1333 N N . PRO A 1 174 ? 4.058 -7.645 -4.842 1.00 95.62 174 PRO A N 1
ATOM 1334 C CA . PRO A 1 174 ? 4.331 -6.859 -6.039 1.00 95.62 174 PRO A CA 1
ATOM 1335 C C . PRO A 1 174 ? 5.545 -5.926 -5.936 1.00 95.62 174 PRO A C 1
ATOM 1337 O O . PRO A 1 174 ? 6.208 -5.684 -6.941 1.00 95.62 174 PRO A O 1
ATOM 1340 N N . LEU A 1 175 ? 5.873 -5.392 -4.754 1.00 96.12 175 LEU A N 1
ATOM 1341 C CA . LEU A 1 175 ? 7.023 -4.493 -4.607 1.00 96.12 175 LEU A CA 1
ATOM 1342 C C . LEU A 1 175 ? 8.360 -5.243 -4.640 1.00 96.12 175 LEU A C 1
ATOM 1344 O O . LEU A 1 175 ? 9.325 -4.738 -5.211 1.00 96.12 175 LEU A O 1
ATOM 1348 N N . GLN A 1 176 ? 8.417 -6.441 -4.053 1.00 97.12 176 GLN A N 1
ATOM 1349 C CA . GLN A 1 176 ? 9.596 -7.301 -4.133 1.00 97.12 176 GLN A CA 1
ATOM 1350 C C . GLN A 1 176 ? 9.833 -7.761 -5.572 1.00 97.12 176 GLN A C 1
ATOM 1352 O O . GLN A 1 176 ? 10.960 -7.661 -6.055 1.00 97.12 176 GLN A O 1
ATOM 1357 N N . THR A 1 177 ? 8.778 -8.199 -6.263 1.00 96.38 177 THR A N 1
ATOM 1358 C CA . THR A 1 177 ? 8.849 -8.572 -7.682 1.00 96.38 177 THR A CA 1
ATOM 1359 C C . THR A 1 177 ? 9.340 -7.402 -8.530 1.00 96.38 177 THR A C 1
ATOM 1361 O O . THR A 1 177 ? 10.327 -7.543 -9.242 1.00 96.38 177 THR A O 1
ATOM 1364 N N . TRP A 1 178 ? 8.766 -6.205 -8.359 1.00 96.88 178 TRP A N 1
ATOM 1365 C CA . TRP A 1 178 ? 9.233 -5.005 -9.060 1.00 96.88 178 TRP A CA 1
ATOM 1366 C C . TRP A 1 178 ? 10.721 -4.704 -8.797 1.00 96.88 178 TRP A C 1
ATOM 1368 O O . TRP A 1 178 ? 11.463 -4.390 -9.729 1.00 96.88 178 TRP A O 1
ATOM 1378 N N . ALA A 1 179 ? 11.205 -4.829 -7.559 1.00 97.31 179 ALA A N 1
ATOM 1379 C CA . ALA A 1 179 ? 12.616 -4.590 -7.239 1.00 97.31 179 ALA A CA 1
ATOM 1380 C C . ALA A 1 179 ? 13.573 -5.600 -7.901 1.00 97.31 179 ALA A C 1
ATOM 1382 O O . ALA A 1 179 ? 14.655 -5.213 -8.349 1.00 97.31 179 ALA A O 1
ATOM 1383 N N . ILE A 1 180 ? 13.179 -6.872 -7.989 1.00 97.06 180 ILE A N 1
ATOM 1384 C CA . ILE A 1 180 ? 13.973 -7.925 -8.637 1.00 97.06 180 ILE A CA 1
ATOM 1385 C C . ILE A 1 180 ? 13.950 -7.748 -10.160 1.00 97.06 180 ILE A C 1
ATOM 1387 O O . ILE A 1 180 ? 15.007 -7.677 -10.789 1.00 97.06 180 ILE A O 1
ATOM 1391 N N . ASP A 1 181 ? 12.761 -7.600 -10.741 1.00 96.38 181 ASP A N 1
ATOM 1392 C CA . ASP A 1 181 ? 12.573 -7.533 -12.191 1.00 96.38 181 ASP A CA 1
ATOM 1393 C C . ASP A 1 181 ? 13.163 -6.249 -12.780 1.00 96.38 181 ASP A C 1
ATOM 1395 O O . ASP A 1 181 ? 13.781 -6.273 -13.843 1.00 96.38 181 ASP A O 1
ATOM 1399 N N . SER A 1 182 ? 13.063 -5.126 -12.056 1.00 96.50 182 SER A N 1
ATOM 1400 C CA . SER A 1 182 ? 13.701 -3.872 -12.471 1.00 96.50 182 SER A CA 1
ATOM 1401 C C . SER A 1 182 ? 15.214 -4.017 -12.605 1.00 96.50 182 SER A C 1
ATOM 1403 O O . SER A 1 182 ? 15.796 -3.440 -13.524 1.00 96.50 182 SER A O 1
ATOM 1405 N N . TYR A 1 183 ? 15.860 -4.787 -11.719 1.00 96.38 183 TYR A N 1
ATOM 1406 C CA . TYR A 1 183 ? 17.301 -5.021 -11.779 1.00 96.38 183 TYR A CA 1
ATOM 1407 C C . TYR A 1 183 ? 17.683 -5.853 -13.006 1.00 96.38 183 TYR A C 1
ATOM 1409 O O . TYR A 1 183 ? 18.627 -5.490 -13.706 1.00 96.38 183 TYR A O 1
ATOM 1417 N N . GLY A 1 184 ? 16.918 -6.908 -13.308 1.00 95.56 184 GLY A N 1
ATOM 1418 C CA . GLY A 1 184 ? 17.085 -7.684 -14.541 1.00 95.56 184 GLY A CA 1
ATOM 1419 C C . GLY A 1 184 ? 16.953 -6.805 -15.786 1.00 95.56 184 GLY A C 1
ATOM 1420 O O . GLY A 1 184 ? 17.868 -6.749 -16.607 1.00 95.56 184 GLY A O 1
ATOM 1421 N N . LEU A 1 185 ? 15.880 -6.014 -15.850 1.00 94.12 185 LEU A N 1
ATOM 1422 C CA . LEU A 1 185 ? 15.605 -5.117 -16.972 1.00 94.12 185 LEU A CA 1
ATOM 1423 C C . LEU A 1 185 ? 16.692 -4.046 -17.162 1.00 94.12 185 LEU A C 1
ATOM 1425 O O . LEU A 1 185 ? 17.035 -3.683 -18.288 1.00 94.12 185 LEU A O 1
ATOM 1429 N N . TYR A 1 186 ? 17.265 -3.542 -16.066 1.00 95.19 186 TYR A N 1
ATOM 1430 C CA . TYR A 1 186 ? 18.396 -2.618 -16.118 1.00 95.19 186 TYR A CA 1
ATOM 1431 C C . TYR A 1 186 ? 19.652 -3.260 -16.708 1.00 95.19 186 TYR A C 1
ATOM 1433 O O . TYR A 1 186 ? 20.327 -2.613 -17.507 1.00 95.19 186 TYR A O 1
ATOM 1441 N N . LEU A 1 187 ? 19.966 -4.510 -16.353 1.00 94.06 187 LEU A N 1
ATOM 1442 C CA . LEU A 1 187 ? 21.128 -5.212 -16.903 1.00 94.06 187 LEU A CA 1
ATOM 1443 C C . LEU A 1 187 ? 20.994 -5.441 -18.412 1.00 94.06 187 LEU A C 1
ATOM 1445 O O . LEU A 1 187 ? 21.965 -5.245 -19.140 1.00 94.06 187 LEU A O 1
ATOM 1449 N N . GLU A 1 188 ? 19.794 -5.780 -18.883 1.00 93.06 188 GLU A N 1
ATOM 1450 C CA . GLU A 1 188 ? 19.496 -5.955 -20.311 1.00 93.06 188 GLU A CA 1
ATOM 1451 C C . GLU A 1 188 ? 19.709 -4.665 -21.117 1.00 93.06 188 GLU A C 1
ATOM 1453 O O . GLU A 1 188 ? 20.177 -4.704 -22.254 1.00 93.06 188 GLU A O 1
ATOM 1458 N N . HIS A 1 189 ? 19.432 -3.511 -20.507 1.00 91.12 189 HIS A N 1
ATOM 1459 C CA . HIS A 1 189 ? 19.517 -2.199 -21.153 1.00 91.12 189 HIS A CA 1
ATOM 1460 C C . HIS A 1 189 ? 20.766 -1.392 -20.761 1.00 91.12 189 HIS A C 1
ATOM 1462 O O . HIS A 1 189 ? 20.915 -0.237 -21.175 1.00 91.12 189 HIS A O 1
ATOM 1468 N N . ALA A 1 190 ? 21.696 -1.983 -20.001 1.00 81.56 190 ALA A N 1
ATOM 1469 C CA . ALA A 1 190 ? 22.855 -1.286 -19.438 1.00 81.56 190 ALA A CA 1
ATOM 1470 C C . ALA A 1 190 ? 23.781 -0.697 -20.517 1.00 81.56 190 ALA A C 1
ATOM 1472 O O . ALA A 1 190 ? 24.335 0.389 -20.343 1.00 81.56 190 ALA A O 1
ATOM 1473 N N . THR A 1 191 ? 23.913 -1.366 -21.665 1.00 79.25 191 THR A N 1
ATOM 1474 C CA . THR A 1 191 ? 24.734 -0.897 -22.794 1.00 79.25 191 THR A CA 1
ATOM 1475 C C . THR A 1 191 ? 24.081 0.238 -23.586 1.00 79.25 191 THR A C 1
ATOM 1477 O O . THR A 1 191 ? 24.772 0.935 -24.324 1.00 79.25 191 THR A O 1
ATOM 1480 N N . GLY A 1 192 ? 22.767 0.440 -23.437 1.00 73.50 192 GLY A N 1
ATOM 1481 C CA . GLY A 1 192 ? 21.997 1.476 -24.133 1.00 73.50 192 GLY A CA 1
ATOM 1482 C C . GLY A 1 192 ? 22.002 2.845 -23.444 1.00 73.50 192 GLY A C 1
ATOM 1483 O O . GLY A 1 192 ? 21.502 3.810 -24.016 1.00 73.50 192 GLY A O 1
ATOM 1484 N N . GLY A 1 193 ? 22.543 2.950 -22.222 1.00 70.75 193 GLY A N 1
ATOM 1485 C CA . GLY A 1 193 ? 22.708 4.224 -21.507 1.00 70.75 193 GLY A CA 1
ATOM 1486 C C . GLY A 1 193 ? 21.403 4.929 -21.110 1.00 70.75 193 GLY A C 1
ATOM 1487 O O . GLY A 1 193 ? 21.415 6.123 -20.810 1.00 70.75 193 GLY A O 1
ATOM 1488 N N . SER A 1 194 ? 20.267 4.229 -21.111 1.00 84.31 194 SER A N 1
ATOM 1489 C CA . SER A 1 194 ? 18.975 4.853 -20.831 1.00 84.31 194 SER A CA 1
ATOM 1490 C C . SER A 1 194 ? 18.751 5.020 -19.323 1.00 84.31 194 SER A C 1
ATOM 1492 O O . SER A 1 194 ? 18.516 4.062 -18.582 1.00 84.31 194 SER A O 1
ATOM 1494 N N . TRP A 1 195 ? 18.821 6.274 -18.864 1.00 92.44 195 TRP A N 1
ATOM 1495 C CA . TRP A 1 195 ? 18.709 6.660 -17.452 1.00 92.44 195 TRP A CA 1
ATOM 1496 C C . TRP A 1 195 ? 17.404 6.194 -16.785 1.00 92.44 195 TRP A C 1
ATOM 1498 O O . TRP A 1 195 ? 17.379 5.997 -15.571 1.00 92.44 195 TRP A O 1
ATOM 1508 N N . VAL A 1 196 ? 16.332 5.990 -17.561 1.00 94.12 196 VAL A N 1
ATOM 1509 C CA . VAL A 1 196 ? 15.014 5.592 -17.044 1.00 94.12 196 VAL A CA 1
ATOM 1510 C C . VAL A 1 196 ? 15.047 4.212 -16.380 1.00 94.12 196 VAL A C 1
ATOM 1512 O O . VAL A 1 196 ? 14.387 4.010 -15.363 1.00 94.12 196 VAL A O 1
ATOM 1515 N N . TYR A 1 197 ? 15.868 3.284 -16.883 1.00 94.62 197 TYR A N 1
ATOM 1516 C CA . TYR A 1 197 ? 16.011 1.948 -16.299 1.00 94.62 197 TYR A CA 1
ATOM 1517 C C . TYR A 1 197 ? 16.799 1.992 -14.988 1.00 94.62 197 TYR A C 1
ATOM 1519 O O . TYR A 1 197 ? 16.402 1.366 -14.007 1.00 94.62 197 TYR A O 1
ATOM 1527 N N . ALA A 1 198 ? 17.862 2.801 -14.931 1.00 94.94 198 ALA A N 1
ATOM 1528 C CA . ALA A 1 198 ? 18.606 3.034 -13.693 1.00 94.94 198 ALA A CA 1
ATOM 1529 C C . ALA A 1 198 ? 17.725 3.708 -12.625 1.00 94.94 198 ALA A C 1
ATOM 1531 O O . ALA A 1 198 ? 17.744 3.318 -11.457 1.00 94.94 198 ALA A O 1
ATOM 1532 N N . PHE A 1 199 ? 16.909 4.686 -13.033 1.00 95.88 199 PHE A N 1
ATOM 1533 C CA . PHE A 1 199 ? 15.945 5.342 -12.154 1.00 95.88 199 PHE A CA 1
ATOM 1534 C C . PHE A 1 199 ? 14.879 4.366 -11.642 1.00 95.88 199 PHE A C 1
ATOM 1536 O O . PHE A 1 199 ? 14.585 4.372 -10.450 1.00 95.88 199 PHE A O 1
ATOM 1543 N N . ASN A 1 200 ? 14.343 3.498 -12.507 1.00 95.81 200 ASN A N 1
ATOM 1544 C CA . ASN A 1 200 ? 13.375 2.468 -12.128 1.00 95.81 200 ASN A CA 1
ATOM 1545 C C . ASN A 1 200 ? 13.924 1.523 -11.050 1.00 95.81 200 ASN A C 1
ATOM 1547 O O . ASN A 1 200 ? 13.265 1.320 -10.033 1.00 95.81 200 ASN A O 1
ATOM 1551 N N . VAL A 1 201 ? 15.151 1.015 -11.223 1.00 96.44 201 VAL A N 1
ATOM 1552 C CA . VAL A 1 201 ? 15.822 0.186 -10.205 1.00 96.44 201 VAL A CA 1
ATOM 1553 C C . VAL A 1 201 ? 15.968 0.948 -8.896 1.00 96.44 201 VAL A C 1
ATOM 1555 O O . VAL A 1 201 ? 15.551 0.464 -7.845 1.00 96.44 201 VAL A O 1
ATOM 1558 N N . GLY A 1 202 ? 16.532 2.159 -8.946 1.00 96.88 202 GLY A N 1
ATOM 1559 C CA . GLY A 1 202 ? 16.725 2.973 -7.748 1.00 96.88 202 GLY A CA 1
ATOM 1560 C C . GLY A 1 202 ? 15.412 3.221 -7.006 1.00 96.88 202 GLY A C 1
ATOM 1561 O O . GLY A 1 202 ? 15.342 3.046 -5.790 1.00 96.88 202 GLY A O 1
ATOM 1562 N N . LEU A 1 203 ? 14.352 3.563 -7.740 1.00 96.94 203 LEU A N 1
ATOM 1563 C CA . LEU A 1 203 ? 13.023 3.790 -7.187 1.00 96.94 203 LEU A CA 1
ATOM 1564 C C . LEU A 1 203 ? 12.448 2.526 -6.541 1.00 96.94 203 LEU A C 1
ATOM 1566 O O . LEU A 1 203 ? 11.980 2.604 -5.406 1.00 96.94 203 LEU A O 1
ATOM 1570 N N . ALA A 1 204 ? 12.492 1.381 -7.226 1.00 97.19 204 ALA A N 1
ATOM 1571 C CA . ALA A 1 204 ? 11.943 0.127 -6.720 1.00 97.19 204 ALA A CA 1
ATOM 1572 C C . ALA A 1 204 ? 12.620 -0.289 -5.404 1.00 97.19 204 ALA A C 1
ATOM 1574 O O . ALA A 1 204 ? 11.942 -0.566 -4.414 1.00 97.19 204 ALA A O 1
ATOM 1575 N N . TRP A 1 205 ? 13.954 -0.231 -5.351 1.00 97.81 205 TRP A N 1
ATOM 1576 C CA . TRP A 1 205 ? 14.729 -0.595 -4.162 1.00 97.81 205 TRP A CA 1
ATOM 1577 C C . TRP A 1 205 ? 14.561 0.390 -3.004 1.00 97.81 205 TRP A C 1
ATOM 1579 O O . TRP A 1 205 ? 14.376 -0.033 -1.862 1.00 97.81 205 TRP A O 1
ATOM 1589 N N . VAL A 1 206 ? 14.565 1.701 -3.268 1.00 97.38 206 VAL A N 1
ATOM 1590 C CA . VAL A 1 206 ? 14.296 2.708 -2.227 1.00 97.38 206 VAL A CA 1
ATOM 1591 C C . VAL A 1 206 ? 12.891 2.525 -1.658 1.00 97.38 206 VAL A C 1
ATOM 1593 O O . VAL A 1 206 ? 12.707 2.581 -0.443 1.00 97.38 206 VAL A O 1
ATOM 1596 N N . ASN A 1 207 ? 11.903 2.265 -2.513 1.00 96.12 207 ASN A N 1
ATOM 1597 C CA . ASN A 1 207 ? 10.526 2.035 -2.094 1.00 96.12 207 ASN A CA 1
ATOM 1598 C C . ASN A 1 207 ? 10.395 0.731 -1.292 1.00 96.12 207 ASN A C 1
ATOM 1600 O O . ASN A 1 207 ? 9.704 0.721 -0.279 1.00 96.12 207 ASN A O 1
ATOM 1604 N N . LEU A 1 208 ? 11.119 -0.330 -1.668 1.00 96.62 208 LEU A N 1
ATOM 1605 C CA . LEU A 1 208 ? 11.182 -1.588 -0.917 1.00 96.62 208 LEU A CA 1
ATOM 1606 C C . LEU A 1 208 ? 11.748 -1.382 0.497 1.00 96.62 208 LEU A C 1
ATOM 1608 O O . LEU A 1 208 ? 11.125 -1.784 1.479 1.00 96.62 208 LEU A O 1
ATOM 1612 N N . VAL A 1 209 ? 12.890 -0.697 0.617 1.00 96.88 209 VAL A N 1
ATOM 1613 C CA . VAL A 1 209 ? 13.506 -0.370 1.917 1.00 96.88 209 VAL A CA 1
ATOM 1614 C C . VAL A 1 209 ? 12.574 0.504 2.754 1.00 96.88 209 VAL A C 1
ATOM 1616 O O . VAL A 1 209 ? 12.392 0.265 3.950 1.00 96.88 209 VAL A O 1
ATOM 1619 N N . PHE A 1 210 ? 11.946 1.500 2.129 1.00 94.81 210 PHE A N 1
ATOM 1620 C CA . PHE A 1 210 ? 11.006 2.383 2.803 1.00 94.81 210 PHE A CA 1
ATOM 1621 C C . PHE A 1 210 ? 9.760 1.634 3.294 1.00 94.81 210 PHE A C 1
ATOM 1623 O O . PHE A 1 210 ? 9.334 1.834 4.430 1.00 94.81 210 PHE A O 1
ATOM 1630 N N . ALA A 1 211 ? 9.195 0.744 2.476 1.00 95.00 211 ALA A N 1
ATOM 1631 C CA . ALA A 1 211 ? 8.055 -0.093 2.838 1.00 95.00 211 ALA A CA 1
ATOM 1632 C C . ALA A 1 211 ? 8.397 -1.044 3.993 1.00 95.00 211 ALA A C 1
ATOM 1634 O O . ALA A 1 211 ? 7.620 -1.144 4.943 1.00 95.00 211 ALA A O 1
ATOM 1635 N N . ALA A 1 212 ? 9.589 -1.653 3.973 1.00 96.62 212 ALA A N 1
ATOM 1636 C CA . ALA A 1 212 ? 10.081 -2.494 5.061 1.00 96.62 212 ALA A CA 1
ATOM 1637 C C . ALA A 1 212 ? 10.225 -1.704 6.371 1.00 96.62 212 ALA A C 1
ATOM 1639 O O . ALA A 1 212 ? 9.736 -2.140 7.414 1.00 96.62 212 ALA A O 1
ATOM 1640 N N . TYR A 1 213 ? 10.830 -0.512 6.325 1.00 94.00 213 TYR A N 1
ATOM 1641 C CA . TYR A 1 213 ? 10.901 0.368 7.492 1.00 94.00 213 TYR A CA 1
ATOM 1642 C C . TYR A 1 213 ? 9.507 0.780 7.981 1.00 94.00 213 TYR A C 1
ATOM 1644 O O . TYR A 1 213 ? 9.243 0.756 9.183 1.00 94.00 213 TYR A O 1
ATOM 1652 N N . ASN A 1 214 ? 8.599 1.119 7.062 1.00 92.44 214 ASN A N 1
ATOM 1653 C CA . ASN A 1 214 ? 7.229 1.471 7.406 1.00 92.44 214 ASN A CA 1
ATOM 1654 C C . ASN A 1 214 ? 6.514 0.302 8.101 1.00 92.44 214 ASN A C 1
ATOM 1656 O O . ASN A 1 214 ? 5.888 0.500 9.132 1.00 92.44 214 ASN A O 1
ATOM 1660 N N . LEU A 1 215 ? 6.645 -0.925 7.599 1.00 94.56 215 LEU A N 1
ATOM 1661 C CA . LEU A 1 215 ? 6.000 -2.088 8.202 1.00 94.56 215 LEU A CA 1
ATOM 1662 C C . LEU A 1 215 ? 6.607 -2.437 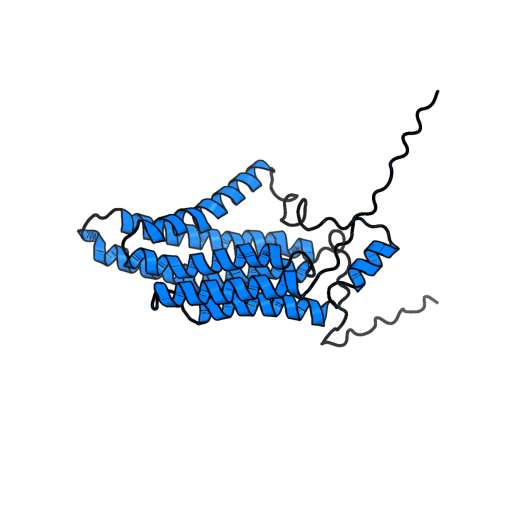9.563 1.00 94.56 215 LEU A C 1
ATOM 1664 O O . LEU A 1 215 ? 5.905 -2.448 10.571 1.00 94.56 215 LEU A O 1
ATOM 1668 N N . PHE A 1 216 ? 7.910 -2.708 9.607 1.00 94.88 216 PHE A N 1
ATOM 1669 C CA . PHE A 1 216 ? 8.549 -3.229 10.812 1.00 94.88 216 PHE A CA 1
ATOM 1670 C C . PHE A 1 216 ? 8.850 -2.132 11.825 1.00 94.88 216 PHE A C 1
ATOM 1672 O O . PHE A 1 216 ? 8.492 -2.257 12.990 1.00 94.88 216 PHE A O 1
ATOM 1679 N N . GLY A 1 217 ? 9.479 -1.043 11.388 1.00 89.50 217 GLY A N 1
ATOM 1680 C CA . GLY A 1 217 ? 9.888 0.047 12.269 1.00 89.50 217 GLY A CA 1
ATOM 1681 C C . GLY A 1 217 ? 8.712 0.889 12.750 1.00 89.50 217 GLY A C 1
ATOM 1682 O O . GLY A 1 217 ? 8.598 1.167 13.941 1.00 89.50 217 GLY A O 1
ATOM 1683 N N . PHE A 1 218 ? 7.838 1.304 11.833 1.00 87.38 218 PHE A N 1
ATOM 1684 C CA . PHE A 1 218 ? 6.768 2.242 12.160 1.00 87.38 218 PHE A CA 1
ATOM 1685 C C . PHE A 1 218 ? 5.462 1.552 12.572 1.00 87.38 218 PHE A C 1
ATOM 1687 O O . PHE A 1 218 ? 4.960 1.796 13.666 1.00 87.38 218 PHE A O 1
ATOM 1694 N N . LEU A 1 219 ? 4.903 0.674 11.743 1.00 89.31 219 LEU A N 1
ATOM 1695 C CA . LEU A 1 219 ? 3.595 0.085 12.017 1.00 89.31 219 LEU A CA 1
ATOM 1696 C C . LEU A 1 219 ? 3.661 -0.948 13.146 1.00 89.31 219 LEU A C 1
ATOM 1698 O O . LEU A 1 219 ? 2.904 -0.830 14.102 1.00 89.31 219 LEU A O 1
ATOM 1702 N N . ILE A 1 220 ? 4.571 -1.923 13.076 1.00 90.12 220 ILE A N 1
ATOM 1703 C CA . ILE A 1 220 ? 4.635 -3.035 14.039 1.00 90.12 220 ILE A CA 1
ATOM 1704 C C . ILE A 1 220 ? 5.321 -2.630 15.341 1.00 90.12 220 ILE A C 1
ATOM 1706 O O . ILE A 1 220 ? 4.770 -2.855 16.412 1.00 90.12 220 ILE A O 1
ATOM 1710 N N . LEU A 1 221 ? 6.529 -2.066 15.282 1.00 87.69 221 LEU A N 1
ATOM 1711 C CA . LEU A 1 221 ? 7.288 -1.790 16.506 1.00 87.69 221 LEU A CA 1
ATOM 1712 C C . LEU A 1 221 ? 6.802 -0.548 17.248 1.00 87.69 221 LEU A C 1
ATOM 1714 O O . LEU A 1 221 ? 7.059 -0.424 18.444 1.00 87.69 221 LEU A O 1
ATOM 1718 N N . ARG A 1 222 ? 6.130 0.376 16.556 1.00 83.00 222 ARG A N 1
ATOM 1719 C CA . ARG A 1 222 ? 5.870 1.705 17.101 1.00 83.00 222 ARG A CA 1
ATOM 1720 C C . ARG A 1 222 ? 4.392 2.049 17.225 1.00 83.00 222 ARG A C 1
ATOM 1722 O O . ARG A 1 222 ? 3.969 2.463 18.296 1.00 83.00 222 ARG A O 1
ATOM 1729 N N . ALA A 1 223 ? 3.602 1.863 16.173 1.00 82.62 223 ALA A N 1
ATOM 1730 C CA . ALA A 1 223 ? 2.179 2.187 16.207 1.00 82.62 223 ALA A CA 1
ATOM 1731 C C . ALA A 1 223 ? 1.339 1.070 16.848 1.00 82.62 223 ALA A C 1
ATOM 1733 O O . ALA A 1 223 ? 0.507 1.358 17.698 1.00 82.62 223 ALA A O 1
ATOM 1734 N N . LEU A 1 224 ? 1.576 -0.197 16.497 1.00 84.00 224 LEU A N 1
ATOM 1735 C CA . LEU A 1 224 ? 0.784 -1.337 16.969 1.00 84.00 224 LEU A CA 1
ATOM 1736 C C . LEU A 1 224 ? 0.736 -1.481 18.505 1.00 84.00 224 LEU A C 1
ATOM 1738 O O . LEU A 1 224 ? -0.354 -1.738 19.010 1.00 84.00 224 LEU A O 1
ATOM 1742 N N . PRO A 1 225 ? 1.831 -1.291 19.275 1.00 82.12 225 PRO A N 1
ATOM 1743 C CA . PRO A 1 225 ? 1.783 -1.422 20.731 1.00 82.12 225 PRO A CA 1
ATOM 1744 C C . PRO A 1 225 ? 0.816 -0.443 21.407 1.00 82.12 225 PRO A C 1
ATOM 1746 O O . PRO A 1 225 ? 0.223 -0.804 22.419 1.00 82.12 225 PRO A O 1
ATOM 1749 N N . LEU A 1 226 ? 0.597 0.745 20.827 1.00 74.81 226 LEU A N 1
ATOM 1750 C CA . LEU A 1 226 ? -0.346 1.745 21.351 1.00 74.81 226 LEU A CA 1
ATOM 1751 C C . LEU A 1 226 ? -1.787 1.217 21.375 1.00 74.81 226 LEU A C 1
ATOM 1753 O O . LEU A 1 226 ? -2.561 1.555 22.260 1.00 74.81 226 LEU A O 1
ATOM 1757 N N . TYR A 1 227 ? -2.129 0.316 20.450 1.00 72.00 227 TYR A N 1
ATOM 1758 C CA . TYR A 1 227 ? -3.452 -0.314 20.376 1.00 72.00 227 TYR A CA 1
ATOM 1759 C C . TYR A 1 227 ? -3.652 -1.454 21.379 1.00 72.00 227 TYR A C 1
ATOM 1761 O O . TYR A 1 227 ? -4.745 -2.011 21.477 1.00 72.00 227 TYR A O 1
ATOM 1769 N N . PHE A 1 228 ? -2.595 -1.834 22.096 1.00 71.25 228 PHE A N 1
ATOM 1770 C CA . PHE A 1 228 ? -2.646 -2.806 23.184 1.00 71.25 228 PHE A CA 1
ATOM 1771 C C . PHE A 1 228 ? -2.372 -2.167 24.548 1.00 71.25 228 PHE A C 1
ATOM 1773 O O . PHE A 1 228 ? -2.479 -2.854 25.571 1.00 71.25 228 PHE A O 1
ATOM 1780 N N . ASP A 1 229 ? -2.039 -0.874 24.574 1.00 67.38 229 ASP A N 1
ATOM 1781 C CA . ASP A 1 229 ? -1.904 -0.119 25.807 1.00 67.38 229 ASP A CA 1
ATOM 1782 C C . ASP A 1 229 ? -3.293 0.213 26.364 1.00 67.38 229 ASP A C 1
ATOM 1784 O O . ASP A 1 229 ? -4.144 0.806 25.697 1.00 67.38 229 ASP A O 1
ATOM 1788 N N . LYS A 1 230 ? -3.526 -0.208 27.607 1.00 59.47 230 LYS A N 1
ATOM 1789 C CA . LYS A 1 230 ? -4.820 -0.096 28.294 1.00 59.47 230 LYS A CA 1
ATOM 1790 C C . LYS A 1 230 ? -5.112 1.323 28.759 1.00 59.47 230 LYS A C 1
ATOM 1792 O O . LYS A 1 230 ? -6.263 1.607 29.085 1.00 59.47 230 LYS A O 1
ATOM 1797 N N . ASP A 1 231 ? -4.080 2.157 28.837 1.00 57.38 231 ASP A N 1
ATOM 1798 C CA . ASP A 1 231 ? -4.207 3.546 29.256 1.00 57.38 231 ASP A CA 1
ATOM 1799 C C . ASP A 1 231 ? -4.593 4.447 28.069 1.00 57.38 231 ASP A C 1
ATOM 1801 O O . ASP A 1 231 ? -5.283 5.448 28.261 1.00 57.38 231 ASP A O 1
ATOM 1805 N N . GLU A 1 232 ? -4.222 4.064 26.839 1.00 54.28 232 GLU A N 1
ATOM 1806 C CA . GLU A 1 232 ? -4.539 4.811 25.610 1.00 54.28 232 GLU A CA 1
ATOM 1807 C C . GLU A 1 232 ? -5.742 4.251 24.837 1.00 54.28 232 GLU A C 1
ATOM 1809 O O . GLU A 1 232 ? -6.461 5.015 24.190 1.00 54.28 232 GLU A O 1
ATOM 1814 N N . THR A 1 233 ? -6.004 2.941 24.915 1.00 54.91 233 THR A N 1
ATOM 1815 C CA . THR A 1 233 ? -7.158 2.312 24.259 1.00 54.91 233 THR A CA 1
ATOM 1816 C C . THR A 1 233 ? -8.093 1.656 25.276 1.00 54.91 233 THR A C 1
ATOM 1818 O O . THR A 1 233 ? -7.646 0.861 26.112 1.00 54.91 233 THR A O 1
ATOM 1821 N N . PRO A 1 234 ? -9.409 1.966 25.250 1.00 51.75 234 PRO A N 1
ATOM 1822 C CA . PRO A 1 234 ? -10.363 1.303 26.129 1.00 51.75 234 PRO A CA 1
ATOM 1823 C C . PRO A 1 234 ? -10.329 -0.208 25.881 1.00 51.75 234 PRO A C 1
ATOM 1825 O O . PRO A 1 234 ? -10.047 -0.667 24.773 1.00 51.75 234 PRO A O 1
ATOM 1828 N N . ARG A 1 235 ? -10.586 -0.997 26.935 1.00 55.94 235 ARG A N 1
ATOM 1829 C CA . ARG A 1 235 ? -10.481 -2.461 26.866 1.00 55.94 235 ARG A CA 1
ATOM 1830 C C . ARG A 1 235 ? -11.271 -2.998 25.680 1.00 55.94 235 ARG A C 1
ATOM 1832 O O . ARG A 1 235 ? -12.455 -2.715 25.543 1.00 55.94 235 ARG A O 1
ATOM 1839 N N . VAL A 1 236 ? -10.602 -3.828 24.888 1.00 57.66 236 VAL A N 1
ATOM 1840 C CA . VAL A 1 236 ? -11.219 -4.565 23.791 1.00 57.66 236 VAL A CA 1
ATOM 1841 C C . VAL A 1 236 ? -12.236 -5.550 24.367 1.00 57.66 236 VAL A C 1
ATOM 1843 O O . VAL A 1 236 ? -11.880 -6.638 24.824 1.00 57.66 236 VAL A O 1
ATOM 1846 N N . GLU A 1 237 ? -13.504 -5.155 24.382 1.00 57.94 237 GLU A N 1
ATOM 1847 C CA . GLU A 1 237 ? -14.618 -6.040 24.705 1.00 57.94 237 GLU A CA 1
ATOM 1848 C C . GLU A 1 237 ? -15.055 -6.740 23.421 1.00 57.94 237 GLU A C 1
ATOM 1850 O O . GLU A 1 237 ? -15.839 -6.222 22.631 1.00 57.94 237 GLU A O 1
ATOM 1855 N N . MET A 1 238 ? -14.476 -7.915 23.168 1.00 55.31 238 MET A N 1
ATOM 1856 C CA . MET A 1 238 ? -14.917 -8.757 22.058 1.00 55.31 238 MET A CA 1
ATOM 1857 C C . MET A 1 238 ? -16.304 -9.320 22.375 1.00 55.31 238 MET A C 1
ATOM 1859 O O . MET A 1 238 ? -16.471 -9.989 23.398 1.00 55.31 238 MET A O 1
ATOM 1863 N N . ALA A 1 239 ? -17.268 -9.098 21.480 1.00 57.56 239 ALA A N 1
ATOM 1864 C CA . ALA A 1 239 ? -18.631 -9.614 21.619 1.00 57.56 239 ALA A CA 1
ATOM 1865 C C . ALA A 1 239 ? -18.647 -11.152 21.602 1.00 57.56 239 ALA A C 1
ATOM 1867 O O . ALA A 1 239 ? -19.407 -11.793 22.328 1.00 57.56 239 ALA A O 1
ATOM 1868 N N . TYR A 1 240 ? -17.736 -11.750 20.828 1.00 56.66 240 TYR A N 1
ATOM 1869 C CA . TYR A 1 240 ? -17.578 -13.195 20.725 1.00 56.66 240 TYR A CA 1
ATOM 1870 C C . TYR A 1 240 ? -16.100 -13.564 20.784 1.00 56.66 240 TYR A C 1
ATOM 1872 O O . TYR A 1 240 ? -15.282 -13.075 20.008 1.00 56.66 240 TYR A O 1
ATOM 1880 N N . THR A 1 241 ? -15.742 -14.456 21.706 1.00 52.31 241 THR A N 1
ATOM 1881 C CA . THR A 1 241 ? -14.411 -15.066 21.747 1.00 52.31 241 THR A CA 1
ATOM 1882 C C . THR A 1 241 ? -14.525 -16.513 21.283 1.00 52.31 241 THR A C 1
ATOM 1884 O O . THR A 1 241 ? -15.224 -17.305 21.908 1.00 52.31 241 THR A O 1
ATOM 1887 N N . LEU A 1 242 ? -13.829 -16.878 20.202 1.00 50.22 242 LEU A N 1
ATOM 1888 C CA . LEU A 1 242 ? -13.761 -18.275 19.739 1.00 50.22 242 LEU A CA 1
ATOM 1889 C C . LEU A 1 242 ? -13.072 -19.194 20.760 1.00 50.22 242 LEU A C 1
ATOM 1891 O O . LEU A 1 242 ? -13.300 -20.400 20.769 1.00 50.22 242 LEU A O 1
ATOM 1895 N N . LEU A 1 243 ? -12.243 -18.619 21.633 1.00 44.22 243 LEU A N 1
ATOM 1896 C CA . LEU A 1 243 ? -11.619 -19.319 22.746 1.00 44.22 243 LEU A CA 1
ATOM 1897 C C . LEU A 1 243 ? -12.350 -18.962 24.044 1.00 44.22 243 LEU A C 1
ATOM 1899 O O . LEU A 1 243 ? -12.435 -17.776 24.371 1.00 44.22 243 LEU A O 1
ATOM 1903 N N . PRO A 1 244 ? -12.848 -19.945 24.815 1.00 44.56 244 PRO A N 1
ATOM 1904 C CA . PRO A 1 244 ? -13.461 -19.669 26.103 1.00 44.56 244 PRO A CA 1
ATOM 1905 C C . PRO A 1 244 ? -12.426 -19.025 27.032 1.00 44.56 244 PRO A C 1
ATOM 1907 O O . PRO A 1 244 ? -11.461 -19.661 27.456 1.00 44.56 244 PRO A O 1
ATOM 1910 N N . ILE A 1 245 ? -12.623 -17.748 27.361 1.00 53.59 245 ILE A N 1
ATOM 1911 C CA . ILE A 1 245 ? -11.805 -17.067 28.364 1.00 53.59 245 ILE A CA 1
ATOM 1912 C C . ILE A 1 245 ? -12.228 -17.618 29.725 1.00 53.59 245 ILE A C 1
ATOM 1914 O O . ILE A 1 245 ? -13.378 -17.461 30.143 1.00 53.59 245 ILE A O 1
ATOM 1918 N N . ALA A 1 246 ? -11.302 -18.269 30.430 1.00 41.91 246 ALA A N 1
ATOM 1919 C CA . ALA A 1 246 ? -11.567 -18.758 31.775 1.00 41.91 246 ALA A CA 1
ATOM 1920 C C . ALA A 1 246 ? -11.977 -17.575 32.668 1.00 41.91 246 ALA A C 1
ATOM 1922 O O . ALA A 1 246 ? -11.194 -16.645 32.887 1.00 41.91 246 ALA A O 1
ATOM 1923 N N . LYS A 1 247 ? -13.217 -17.590 33.178 1.00 43.03 247 LYS A N 1
ATOM 1924 C CA . LYS A 1 247 ? -13.686 -16.580 34.133 1.00 43.03 247 LYS A CA 1
ATOM 1925 C C . LYS A 1 247 ? -12.742 -16.592 35.331 1.00 43.03 247 LYS A C 1
ATOM 1927 O O . LYS A 1 247 ? -12.665 -17.575 36.065 1.00 43.03 247 LYS A O 1
ATOM 1932 N N . LYS A 1 248 ? -12.021 -15.489 35.538 1.00 49.03 248 LYS A N 1
ATOM 1933 C CA . LYS A 1 248 ? -11.196 -15.296 36.730 1.00 49.03 248 LYS A CA 1
ATOM 1934 C C . LYS A 1 248 ? -12.151 -15.256 37.922 1.00 49.03 248 LYS A C 1
ATOM 1936 O O . LYS A 1 248 ? -12.849 -14.260 38.116 1.00 49.03 248 LYS A O 1
ATOM 1941 N N . ASN A 1 249 ? -12.239 -16.355 38.671 1.00 45.78 249 ASN A N 1
ATOM 1942 C CA . ASN A 1 249 ? -13.044 -16.412 39.885 1.00 45.78 249 ASN A CA 1
ATOM 1943 C C . ASN A 1 249 ? -12.594 -15.268 40.791 1.00 45.78 249 ASN A C 1
ATOM 1945 O O . ASN A 1 249 ? -11.442 -15.229 41.228 1.00 45.78 249 ASN A O 1
ATOM 1949 N N . LYS A 1 250 ? -13.490 -14.303 41.036 1.00 48.19 250 LYS A N 1
ATOM 1950 C CA . LYS A 1 250 ? -13.281 -13.297 42.073 1.00 48.19 250 LYS A CA 1
ATOM 1951 C C . LYS A 1 250 ? -13.179 -14.068 43.382 1.00 48.19 250 LYS A C 1
ATOM 1953 O O . LYS A 1 250 ? -14.193 -14.495 43.926 1.00 48.19 250 LYS A O 1
ATOM 1958 N N . SER A 1 251 ? -11.949 -14.288 43.843 1.00 45.09 251 SER A N 1
ATOM 1959 C CA . SER A 1 251 ? -11.692 -14.720 45.209 1.00 45.09 251 SER A CA 1
ATOM 1960 C C . SER A 1 251 ? -12.430 -13.737 46.111 1.00 45.09 251 SER A C 1
ATOM 1962 O O . SER A 1 251 ? -12.141 -12.536 46.091 1.00 45.09 251 SER A O 1
ATOM 1964 N N . LYS A 1 252 ? -13.458 -14.228 46.810 1.00 44.38 252 LYS A N 1
ATOM 1965 C CA . LYS A 1 252 ? -14.072 -13.489 47.907 1.00 44.38 252 LYS A CA 1
ATOM 1966 C C . LYS A 1 252 ? -12.930 -13.184 48.868 1.00 44.38 252 LYS A C 1
ATOM 1968 O O . LYS A 1 252 ? -12.362 -14.108 49.441 1.00 44.38 252 LYS A O 1
ATOM 1973 N N . LYS A 1 253 ? -12.576 -11.905 49.002 1.00 44.47 253 LYS A N 1
ATOM 1974 C CA . LYS A 1 253 ? -11.810 -11.460 50.163 1.00 44.47 253 LYS A CA 1
ATOM 1975 C C . LYS A 1 253 ? -12.667 -11.813 51.380 1.00 44.47 253 LYS A C 1
ATOM 1977 O O . LYS A 1 253 ? -13.772 -11.284 51.501 1.00 44.47 253 LYS A O 1
ATOM 1982 N N . VAL A 1 254 ? -12.203 -12.802 52.141 1.00 52.31 254 VAL A N 1
ATOM 1983 C CA . VAL A 1 254 ? -12.689 -13.131 53.486 1.00 52.31 254 VAL A CA 1
ATOM 1984 C C . VAL A 1 254 ? -12.129 -12.091 54.441 1.00 52.31 254 VAL A C 1
ATOM 1986 O O . VAL A 1 254 ? -10.946 -11.725 54.247 1.00 52.31 254 VAL A O 1
#

pLDDT: mean 76.49, std 18.34, range [36.81, 97.81]